Protein AF-A0A7T3VZF3-F1 (afdb_monomer_lite)

Structure (mmCIF, N/CA/C/O backbone):
data_AF-A0A7T3VZF3-F1
#
_entry.id   AF-A0A7T3VZF3-F1
#
loop_
_atom_site.group_PDB
_atom_site.id
_atom_site.type_symbol
_atom_site.label_atom_id
_atom_site.label_alt_id
_atom_site.label_comp_id
_atom_site.label_asym_id
_atom_site.label_entity_id
_atom_site.label_seq_id
_atom_site.pdbx_PDB_ins_code
_atom_site.Cartn_x
_atom_site.Cartn_y
_atom_site.Cartn_z
_atom_site.occupancy
_atom_site.B_iso_or_equiv
_atom_site.auth_seq_id
_atom_site.auth_comp_id
_atom_site.auth_asym_id
_atom_site.auth_atom_id
_atom_site.pdbx_PDB_model_num
ATOM 1 N N . MET A 1 1 ? -10.616 -11.556 -5.379 1.00 85.25 1 MET A N 1
ATOM 2 C CA . MET A 1 1 ? -9.870 -10.580 -6.204 1.00 85.25 1 MET A CA 1
ATOM 3 C C . MET A 1 1 ? -8.900 -9.757 -5.362 1.00 85.25 1 MET A C 1
ATOM 5 O O . MET A 1 1 ? -7.735 -9.707 -5.723 1.00 85.25 1 MET A O 1
ATOM 9 N N . PHE A 1 2 ? -9.329 -9.178 -4.236 1.00 94.31 2 PHE A N 1
ATOM 10 C CA . PHE A 1 2 ? -8.532 -8.215 -3.452 1.00 94.31 2 PHE A CA 1
ATOM 11 C C . PHE A 1 2 ? -7.838 -8.824 -2.221 1.00 94.31 2 PHE A C 1
ATOM 13 O O . PHE A 1 2 ? -8.035 -8.369 -1.094 1.00 94.31 2 PHE A O 1
ATOM 20 N N . ASN A 1 3 ? -7.086 -9.912 -2.406 1.00 93.12 3 ASN A N 1
ATOM 21 C CA . ASN A 1 3 ? -6.518 -10.655 -1.278 1.00 93.12 3 ASN A CA 1
ATOM 22 C C . ASN A 1 3 ? -5.443 -9.857 -0.530 1.00 93.12 3 ASN A C 1
ATOM 24 O O . ASN A 1 3 ? -5.449 -9.858 0.700 1.00 93.12 3 ASN A O 1
ATOM 28 N N . ASN A 1 4 ? -4.519 -9.200 -1.235 1.00 94.62 4 ASN A N 1
ATOM 29 C CA . ASN A 1 4 ? -3.465 -8.412 -0.593 1.00 94.62 4 ASN A CA 1
ATOM 30 C C . ASN A 1 4 ? -4.069 -7.205 0.129 1.00 94.62 4 ASN A C 1
ATOM 32 O O . ASN A 1 4 ? -3.800 -7.006 1.314 1.00 94.62 4 ASN A O 1
ATOM 36 N N . LEU A 1 5 ? -4.954 -6.464 -0.546 1.00 95.81 5 LEU A N 1
ATOM 37 C CA . LEU A 1 5 ? -5.590 -5.270 0.013 1.00 95.81 5 LEU A CA 1
ATOM 38 C C . LEU A 1 5 ? -6.427 -5.591 1.255 1.00 95.81 5 LEU A C 1
ATOM 40 O O . LEU A 1 5 ? -6.297 -4.935 2.289 1.00 95.81 5 LEU A O 1
ATOM 44 N N . LEU A 1 6 ? -7.250 -6.640 1.192 1.00 95.25 6 LEU A N 1
ATOM 45 C CA . LEU A 1 6 ? -8.089 -7.030 2.321 1.00 95.25 6 LEU A CA 1
ATOM 46 C C . LEU A 1 6 ? -7.251 -7.564 3.490 1.00 95.25 6 LEU A C 1
ATOM 48 O O . LEU A 1 6 ? -7.524 -7.231 4.643 1.00 95.25 6 LEU A O 1
ATOM 52 N N . ASN A 1 7 ? -6.208 -8.354 3.213 1.00 95.25 7 ASN A N 1
ATOM 53 C CA . ASN A 1 7 ? -5.296 -8.847 4.247 1.00 95.25 7 ASN A CA 1
ATOM 54 C C . ASN A 1 7 ? -4.558 -7.706 4.953 1.00 95.25 7 ASN A C 1
ATOM 56 O O . ASN A 1 7 ? -4.410 -7.758 6.177 1.00 95.25 7 ASN A O 1
ATOM 60 N N . TYR A 1 8 ? -4.129 -6.684 4.206 1.00 94.88 8 TYR A N 1
ATOM 61 C CA . TYR A 1 8 ? -3.531 -5.478 4.768 1.00 94.88 8 TYR A CA 1
ATOM 62 C C . TYR A 1 8 ? -4.485 -4.820 5.773 1.00 94.88 8 TYR A C 1
ATOM 64 O O . TYR A 1 8 ? -4.157 -4.734 6.959 1.00 94.88 8 TYR A O 1
ATOM 72 N N . TYR A 1 9 ? -5.703 -4.458 5.353 1.00 95.81 9 TYR A N 1
ATOM 73 C CA . TYR A 1 9 ? -6.649 -3.790 6.251 1.00 95.81 9 TYR A CA 1
ATOM 74 C C . TYR A 1 9 ? -7.083 -4.668 7.430 1.00 95.81 9 TYR A C 1
ATOM 76 O O . TYR A 1 9 ? -7.187 -4.168 8.547 1.00 95.81 9 TYR A O 1
ATOM 84 N N . LEU A 1 10 ? -7.262 -5.980 7.240 1.00 95.88 10 LEU A N 1
ATOM 85 C CA . LEU A 1 10 ? -7.581 -6.905 8.335 1.00 95.88 10 LEU A CA 1
ATOM 86 C C . LEU A 1 10 ? -6.478 -6.939 9.399 1.00 95.88 10 LEU A C 1
ATOM 88 O O . LEU A 1 10 ? -6.768 -6.867 10.595 1.00 95.88 10 LEU A O 1
ATOM 92 N N . LYS A 1 11 ? -5.212 -7.032 8.975 1.00 95.25 11 LYS A N 1
ATOM 93 C CA . LYS A 1 11 ? -4.061 -7.029 9.885 1.00 95.25 11 LYS A CA 1
ATOM 94 C C . LYS A 1 11 ? -3.923 -5.683 10.597 1.00 95.25 11 LYS A C 1
ATOM 96 O O . LYS A 1 11 ? -3.675 -5.648 11.800 1.00 95.25 11 LYS A O 1
ATOM 101 N N . HIS A 1 12 ? -4.130 -4.576 9.889 1.00 94.62 12 HIS A N 1
ATOM 102 C CA . HIS A 1 12 ? -4.075 -3.241 10.485 1.00 94.62 12 HIS A CA 1
ATOM 103 C C . HIS A 1 12 ? -5.228 -2.987 11.464 1.00 94.62 12 HIS A C 1
ATOM 105 O O . HIS A 1 12 ? -4.987 -2.452 12.544 1.00 94.62 12 HIS A O 1
ATOM 111 N N . ALA A 1 13 ? -6.445 -3.451 11.168 1.00 96.38 13 ALA A N 1
ATOM 112 C CA . ALA A 1 13 ? -7.566 -3.410 12.106 1.00 96.38 13 ALA A CA 1
ATOM 113 C C . ALA A 1 13 ? -7.258 -4.208 13.382 1.00 96.38 13 ALA A C 1
ATOM 115 O O . ALA A 1 13 ? -7.478 -3.724 14.492 1.00 96.38 13 ALA A O 1
ATOM 116 N N . GLN A 1 14 ? -6.689 -5.411 13.240 1.00 97.00 14 GLN A N 1
ATOM 117 C CA . GLN A 1 14 ? -6.255 -6.230 14.374 1.00 97.00 14 GLN A CA 1
ATOM 118 C C . GLN A 1 14 ? -5.230 -5.509 15.248 1.00 97.00 14 GLN A C 1
ATOM 120 O O . GLN A 1 14 ? -5.404 -5.431 16.466 1.00 97.00 14 GLN A O 1
ATOM 125 N N . ASN A 1 15 ? -4.175 -4.981 14.624 1.00 95.88 15 ASN A N 1
ATOM 126 C CA . ASN A 1 15 ? -3.115 -4.253 15.311 1.00 95.88 15 ASN A CA 1
ATOM 127 C C . ASN A 1 15 ? -3.685 -3.050 16.057 1.00 95.88 15 ASN A C 1
ATOM 129 O O . ASN A 1 15 ? -3.409 -2.889 17.240 1.00 95.88 15 ASN A O 1
ATOM 133 N N . ARG A 1 16 ? -4.556 -2.273 15.409 1.00 95.38 16 ARG A N 1
ATOM 134 C CA . ARG A 1 16 ? -5.210 -1.105 16.003 1.00 95.38 16 ARG A CA 1
ATOM 135 C C . ARG A 1 16 ? -6.070 -1.472 17.209 1.00 95.38 16 ARG A C 1
ATOM 137 O O . ARG A 1 16 ? -5.976 -0.823 18.245 1.00 95.38 16 ARG A O 1
ATOM 144 N N . ILE A 1 17 ? -6.875 -2.532 17.105 1.00 97.12 17 ILE A N 1
ATOM 145 C CA . ILE A 1 17 ? -7.676 -3.049 18.225 1.00 97.12 17 ILE A CA 1
ATOM 146 C C . ILE A 1 17 ? -6.764 -3.438 19.394 1.00 97.12 17 ILE A C 1
ATOM 148 O O . ILE A 1 17 ? -7.019 -3.047 20.533 1.00 97.12 17 ILE A O 1
ATOM 152 N N . ASN A 1 18 ? -5.706 -4.205 19.126 1.00 97.38 18 ASN A N 1
ATOM 153 C CA . ASN A 1 18 ? -4.787 -4.681 20.157 1.00 97.38 18 ASN A CA 1
ATOM 154 C C . ASN A 1 18 ? -4.014 -3.536 20.818 1.00 97.38 18 ASN A C 1
ATOM 156 O O . ASN A 1 18 ? -3.996 -3.463 22.046 1.00 97.38 18 ASN A O 1
ATOM 160 N N . GLN A 1 19 ? -3.453 -2.631 20.018 1.00 96.75 19 GLN A N 1
ATOM 161 C CA . GLN A 1 19 ? -2.725 -1.458 20.485 1.00 96.75 19 GLN A CA 1
ATOM 162 C C . GLN A 1 19 ? -3.625 -0.568 21.343 1.00 96.75 19 GLN A C 1
ATOM 164 O O . GLN A 1 19 ? -3.253 -0.219 22.459 1.00 96.75 19 GLN A O 1
ATOM 169 N N . ARG A 1 20 ? -4.856 -0.285 20.897 1.00 96.81 20 ARG A N 1
ATOM 170 C CA . ARG A 1 20 ? -5.785 0.547 21.669 1.00 96.81 20 ARG A CA 1
ATOM 171 C C . ARG A 1 20 ? -6.155 -0.083 23.013 1.00 96.81 20 ARG A C 1
ATOM 173 O O . ARG A 1 20 ? -6.253 0.610 24.023 1.00 96.81 20 ARG A O 1
ATOM 180 N N . ILE A 1 21 ? -6.353 -1.404 23.049 1.00 97.50 21 ILE A N 1
ATOM 181 C CA . ILE A 1 21 ? -6.595 -2.141 24.299 1.00 97.50 21 ILE A CA 1
ATOM 182 C C . ILE A 1 21 ? -5.383 -2.035 25.234 1.00 97.50 21 ILE A C 1
ATOM 184 O O . ILE A 1 21 ? -5.562 -1.861 26.440 1.00 97.50 21 ILE A O 1
ATOM 188 N N . GLU A 1 22 ? -4.169 -2.167 24.703 1.00 97.56 22 GLU A N 1
ATOM 189 C CA . GLU A 1 22 ? -2.930 -2.066 25.473 1.00 97.56 22 GLU A CA 1
ATOM 190 C C . GLU A 1 22 ? -2.725 -0.660 26.048 1.00 97.56 22 GLU A C 1
ATOM 192 O O . GLU A 1 22 ? -2.534 -0.526 27.258 1.00 97.56 22 GLU A O 1
ATOM 197 N N . GLU A 1 23 ? -2.871 0.377 25.223 1.00 97.75 23 GLU A N 1
ATOM 198 C CA . GLU A 1 23 ? -2.822 1.787 25.629 1.00 97.75 23 GLU A CA 1
ATOM 199 C C . GLU A 1 23 ? -3.813 2.072 26.761 1.00 97.75 23 GLU A C 1
ATOM 201 O O . GLU A 1 23 ? -3.424 2.559 27.824 1.00 97.75 23 GLU A O 1
ATOM 206 N N . ILE A 1 24 ? -5.082 1.675 26.597 1.00 98.12 24 ILE A N 1
ATOM 207 C CA . ILE A 1 24 ? -6.101 1.844 27.640 1.00 98.12 24 ILE A CA 1
ATOM 208 C C . ILE A 1 24 ? -5.720 1.089 28.916 1.00 98.12 24 ILE A C 1
ATOM 210 O O . ILE A 1 24 ? -5.922 1.594 30.020 1.00 98.12 24 ILE A O 1
ATOM 214 N N . ASN A 1 25 ? -5.201 -0.132 28.807 1.00 97.62 25 ASN A N 1
ATOM 215 C CA . ASN A 1 25 ? -4.835 -0.922 29.979 1.00 97.62 25 ASN A CA 1
ATOM 216 C C . ASN A 1 25 ? -3.678 -0.301 30.763 1.00 97.62 25 ASN A C 1
ATOM 218 O O . ASN A 1 25 ? -3.719 -0.313 31.998 1.00 97.62 25 ASN A O 1
ATOM 222 N N . ASN A 1 26 ? -2.690 0.253 30.062 1.00 97.56 26 ASN A N 1
ATOM 223 C CA . ASN A 1 26 ? -1.571 0.970 30.660 1.00 97.56 26 ASN A CA 1
ATOM 224 C C . ASN A 1 26 ? -2.052 2.260 31.338 1.00 97.56 26 ASN A C 1
ATOM 226 O O . ASN A 1 26 ? -1.751 2.482 32.511 1.00 97.56 26 ASN A O 1
ATOM 230 N N . GLU A 1 27 ? -2.899 3.039 30.665 1.00 97.31 27 GLU A N 1
ATOM 231 C CA . GLU A 1 27 ? -3.446 4.287 31.205 1.00 97.31 27 GLU A CA 1
ATOM 232 C C . GLU A 1 27 ? -4.358 4.039 32.419 1.00 97.31 27 GLU A C 1
ATOM 234 O O . GLU A 1 27 ? -4.237 4.690 33.454 1.00 97.31 27 GLU A O 1
ATOM 239 N N . ARG A 1 28 ? -5.225 3.016 32.374 1.00 96.94 28 ARG A N 1
ATOM 240 C CA . ARG A 1 28 ? -6.041 2.607 33.535 1.00 96.94 28 ARG A CA 1
ATOM 241 C C . ARG A 1 28 ? -5.188 2.207 34.733 1.00 96.94 28 ARG A C 1
ATOM 243 O O . ARG A 1 28 ? -5.615 2.402 35.870 1.00 96.94 28 ARG A O 1
ATOM 250 N N . LYS A 1 29 ? -4.021 1.599 34.502 1.00 96.38 29 LYS A N 1
ATOM 251 C CA . LYS A 1 29 ? -3.080 1.261 35.573 1.00 96.38 29 LYS A CA 1
ATOM 252 C C . LYS A 1 29 ? -2.495 2.535 36.187 1.00 96.38 29 LYS A C 1
ATOM 254 O O . LYS A 1 29 ? -2.621 2.703 37.394 1.00 96.38 29 LYS A O 1
ATOM 259 N N . ALA A 1 30 ? -1.988 3.455 35.367 1.00 95.69 30 ALA A N 1
ATOM 260 C CA . ALA A 1 30 ? -1.462 4.740 35.829 1.00 95.69 30 ALA A CA 1
ATOM 261 C C . ALA A 1 30 ? -2.509 5.562 36.608 1.00 95.69 30 ALA A C 1
ATOM 263 O O . ALA A 1 30 ? -2.229 6.064 37.696 1.00 95.69 30 ALA A O 1
ATOM 264 N N . LEU A 1 31 ? -3.750 5.629 36.112 1.00 95.00 31 LEU A N 1
ATOM 265 C CA . LEU A 1 31 ? -4.850 6.327 36.785 1.00 95.00 31 LEU A CA 1
ATOM 266 C C . LEU A 1 31 ? -5.185 5.733 38.158 1.00 95.00 31 LEU A C 1
ATOM 268 O O . LEU A 1 31 ? -5.490 6.484 39.080 1.00 95.00 31 LEU A O 1
ATOM 272 N N . LYS A 1 32 ? -5.112 4.410 38.329 1.00 93.56 32 LYS A N 1
ATOM 273 C CA . LYS A 1 32 ? -5.272 3.784 39.652 1.00 93.56 32 LYS A CA 1
ATOM 274 C C . LYS A 1 32 ? -4.116 4.104 40.587 1.00 93.56 32 LYS A C 1
ATOM 276 O O . LYS A 1 32 ? -4.349 4.414 41.753 1.00 93.56 32 LYS A O 1
ATOM 281 N N . ASP A 1 33 ? -2.896 4.030 40.069 1.00 93.69 33 ASP A N 1
ATOM 282 C CA . ASP A 1 33 ? -1.675 4.254 40.843 1.00 93.69 33 ASP A CA 1
ATOM 283 C C . ASP A 1 33 ? -1.546 5.727 41.287 1.00 93.69 33 ASP A C 1
ATOM 285 O O . ASP A 1 33 ? -0.847 6.019 42.254 1.00 93.69 33 ASP A O 1
ATOM 289 N N . SER A 1 34 ? -2.293 6.648 40.659 1.00 93.00 34 SER A N 1
ATOM 290 C CA . SER A 1 34 ? -2.390 8.062 41.064 1.00 93.00 34 SER A CA 1
ATOM 291 C C . SER A 1 34 ? -3.002 8.292 42.456 1.00 93.00 34 SER A C 1
ATOM 293 O O . SER A 1 34 ? -2.841 9.369 43.028 1.00 93.00 34 SER A O 1
ATOM 295 N N . GLY A 1 35 ? -3.725 7.309 43.005 1.00 88.38 35 GLY A N 1
ATOM 296 C CA . GLY A 1 35 ? -4.416 7.423 44.293 1.00 88.38 35 GLY A CA 1
ATOM 297 C C . GLY A 1 35 ? -5.771 8.143 44.246 1.00 88.38 35 GLY A C 1
ATOM 298 O O . GLY A 1 35 ? -6.434 8.251 45.279 1.00 88.38 35 GLY A O 1
ATOM 299 N N . ASP A 1 36 ? -6.232 8.596 43.074 1.00 90.06 36 ASP A N 1
ATOM 300 C CA . ASP A 1 36 ? -7.565 9.183 42.920 1.00 90.06 36 ASP A CA 1
ATOM 301 C C . ASP A 1 36 ? -8.664 8.118 43.077 1.00 90.06 36 ASP A C 1
ATOM 303 O O . ASP A 1 36 ? -8.801 7.183 42.281 1.00 90.06 36 ASP A O 1
ATOM 307 N N . THR A 1 37 ? -9.491 8.283 44.112 1.00 89.56 37 THR A N 1
ATOM 308 C CA . THR A 1 37 ? -10.590 7.360 44.440 1.00 89.56 37 THR A CA 1
ATOM 309 C C . THR A 1 37 ? -11.577 7.147 43.292 1.00 89.56 37 THR A C 1
ATOM 311 O O . THR A 1 37 ? -12.152 6.063 43.198 1.00 89.56 37 THR A O 1
ATOM 314 N N . ARG A 1 38 ? -11.720 8.118 42.378 1.00 87.31 38 ARG A N 1
ATOM 315 C CA . ARG A 1 38 ? -12.602 8.026 41.203 1.00 87.31 38 ARG A CA 1
ATOM 316 C C . ARG A 1 38 ? -12.182 6.935 40.216 1.00 87.31 38 ARG A C 1
ATOM 318 O O . ARG A 1 38 ? -13.007 6.483 39.430 1.00 87.31 38 ARG A O 1
ATOM 325 N N . TYR A 1 39 ? -10.917 6.513 40.238 1.00 90.62 39 TYR A N 1
ATOM 326 C CA . TYR A 1 39 ? -10.360 5.559 39.273 1.00 90.62 39 TYR A CA 1
ATOM 327 C C . TYR A 1 39 ? -10.045 4.186 39.868 1.00 90.62 39 TYR A C 1
ATOM 329 O O . TYR A 1 39 ? -9.627 3.288 39.136 1.00 90.62 39 TYR A O 1
ATOM 337 N N . LYS A 1 40 ? -10.283 3.988 41.170 1.00 89.44 40 LYS A N 1
ATOM 338 C CA . LYS A 1 40 ? -9.926 2.761 41.899 1.00 89.44 40 LYS A CA 1
ATOM 339 C C . LYS A 1 40 ? -10.505 1.485 41.271 1.00 89.44 40 LYS A C 1
ATOM 341 O O . LYS A 1 40 ? -9.855 0.440 41.294 1.00 89.44 40 LYS A O 1
ATOM 346 N N . ASP A 1 41 ? -11.685 1.583 40.661 1.00 90.00 41 ASP A N 1
ATOM 347 C CA . ASP A 1 41 ? -12.401 0.450 40.067 1.00 90.00 41 ASP A CA 1
ATOM 348 C C . ASP A 1 41 ? -12.065 0.194 38.583 1.00 90.00 41 ASP A C 1
ATOM 350 O O . ASP A 1 41 ? -12.600 -0.743 37.980 1.00 90.00 41 ASP A O 1
ATOM 354 N N . LEU A 1 42 ? -11.149 0.965 37.975 1.00 93.12 42 LEU A N 1
ATOM 355 C CA . LEU A 1 42 ? -10.734 0.762 36.583 1.00 93.12 42 LEU A CA 1
ATOM 356 C C . LEU A 1 42 ? -9.957 -0.556 36.412 1.00 93.12 42 LEU A C 1
ATOM 358 O O . LEU A 1 42 ? -8.786 -0.710 36.773 1.00 93.12 42 LEU A O 1
ATOM 362 N N . LYS A 1 43 ? -10.605 -1.546 35.799 1.00 92.94 43 LYS A N 1
ATOM 363 C CA . LYS A 1 43 ? -10.001 -2.854 35.493 1.00 92.94 43 LYS A CA 1
ATOM 364 C C . LYS A 1 43 ? -9.417 -2.869 34.089 1.00 92.94 43 LYS A C 1
ATOM 366 O O . LYS A 1 43 ? -9.935 -2.196 33.204 1.00 92.94 43 LYS A O 1
ATOM 371 N N . SER A 1 44 ? -8.383 -3.673 33.860 1.00 94.56 44 SER A N 1
ATOM 372 C CA . SER A 1 44 ? -7.914 -3.942 32.499 1.00 94.56 44 SER A CA 1
ATOM 373 C C . SER A 1 44 ? -9.042 -4.551 31.662 1.00 94.56 44 SER A C 1
ATOM 375 O O . SER A 1 44 ? -9.808 -5.379 32.160 1.00 94.56 44 SER A O 1
ATOM 377 N N . ILE A 1 45 ? -9.143 -4.125 30.406 1.00 95.00 45 ILE A N 1
ATOM 378 C CA . ILE A 1 45 ? -10.083 -4.642 29.420 1.00 95.00 45 ILE A CA 1
ATOM 379 C C . ILE A 1 45 ? -9.792 -6.125 29.185 1.00 95.00 45 ILE A C 1
ATOM 381 O O . ILE A 1 45 ? -8.690 -6.510 28.794 1.00 95.00 45 ILE A O 1
ATOM 385 N N . ASN A 1 46 ? -10.813 -6.953 29.382 1.00 93.06 46 ASN A N 1
ATOM 386 C CA . ASN A 1 46 ? -10.807 -8.365 29.027 1.00 93.06 46 ASN A CA 1
ATOM 387 C C . ASN A 1 46 ? -11.825 -8.673 27.918 1.00 93.06 46 ASN A C 1
ATOM 389 O O . ASN A 1 46 ? -12.745 -7.904 27.643 1.00 93.06 46 ASN A O 1
ATOM 393 N N . ASN A 1 47 ? -11.688 -9.844 27.294 1.00 94.56 47 ASN A N 1
ATOM 394 C CA . ASN A 1 47 ? -12.518 -10.242 26.154 1.00 94.56 47 ASN A CA 1
ATOM 395 C C . ASN A 1 47 ? -14.025 -10.307 26.482 1.00 94.56 47 ASN A C 1
ATOM 397 O O . ASN A 1 47 ? -14.853 -10.069 25.605 1.00 94.56 47 ASN A O 1
ATOM 401 N N . THR A 1 48 ? -14.396 -10.599 27.732 1.00 93.50 48 THR A N 1
ATOM 402 C CA . THR A 1 48 ? -15.800 -10.640 28.175 1.00 93.50 48 THR A CA 1
ATOM 403 C C . THR A 1 48 ? -16.402 -9.242 28.291 1.00 93.50 48 THR A C 1
ATOM 405 O O . THR A 1 48 ? -17.592 -9.072 28.053 1.00 93.50 48 THR A O 1
ATOM 408 N N . GLN A 1 49 ? -15.600 -8.227 28.614 1.00 92.69 49 GLN A N 1
ATOM 409 C CA . GLN A 1 49 ? -16.047 -6.831 28.584 1.00 92.69 49 GLN A CA 1
ATOM 410 C C . GLN A 1 49 ? -16.244 -6.331 27.150 1.00 92.69 49 GLN A C 1
ATOM 412 O O . GLN A 1 49 ? -17.132 -5.528 26.905 1.00 92.69 49 GLN A O 1
ATOM 417 N N . LEU A 1 50 ? -15.451 -6.837 26.204 1.00 94.38 50 LEU A N 1
ATOM 418 C CA . LEU A 1 50 ? -15.530 -6.453 24.795 1.00 94.38 50 LEU A CA 1
ATOM 419 C C . LEU A 1 50 ? -16.707 -7.091 24.057 1.00 94.38 50 LEU A C 1
ATOM 421 O O . LEU A 1 50 ? -17.312 -6.454 23.196 1.00 94.38 50 LEU A O 1
ATOM 425 N N . TYR A 1 51 ? -17.034 -8.346 24.382 1.00 94.38 51 TYR A N 1
ATOM 426 C CA . TYR A 1 51 ? -18.208 -9.020 23.836 1.00 94.38 51 TYR A CA 1
ATOM 427 C C . TYR A 1 51 ? -18.728 -10.110 24.781 1.00 94.38 51 TYR A C 1
ATOM 429 O O . TYR A 1 51 ? -18.336 -11.280 24.713 1.00 94.38 51 TYR A O 1
ATOM 437 N N . ARG A 1 52 ? -19.657 -9.714 25.659 1.00 88.56 52 ARG A N 1
ATOM 438 C CA . ARG A 1 52 ? -20.131 -10.493 26.819 1.00 88.56 52 ARG A CA 1
ATOM 439 C C . ARG A 1 52 ? -20.503 -11.940 26.521 1.00 88.56 52 ARG A C 1
ATOM 441 O O . ARG A 1 52 ? -20.147 -12.834 27.281 1.00 88.56 52 ARG A O 1
ATOM 448 N N . HIS A 1 53 ? -21.210 -12.172 25.421 1.00 88.12 53 HIS A N 1
ATOM 449 C CA . HIS A 1 53 ? -21.753 -13.489 25.085 1.00 88.12 53 HIS A CA 1
ATOM 450 C C . HIS A 1 53 ? -20.816 -14.332 24.210 1.00 88.12 53 HIS A C 1
ATOM 452 O O . HIS A 1 53 ? -21.070 -15.521 24.027 1.00 88.12 53 HIS A O 1
ATOM 458 N N . LYS A 1 54 ? -19.743 -13.745 23.657 1.00 93.12 54 LYS A N 1
ATOM 459 C CA . LYS A 1 54 ? -18.800 -14.432 22.755 1.00 93.12 54 LYS A CA 1
ATOM 460 C C . LYS A 1 54 ? -17.338 -13.989 22.975 1.00 93.12 54 LYS A C 1
ATOM 462 O O . LYS A 1 54 ? -16.666 -13.597 22.018 1.00 93.12 54 LYS A O 1
ATOM 467 N N . PRO A 1 55 ? -16.779 -14.119 24.195 1.00 93.06 55 PRO A N 1
ATOM 468 C CA . PRO A 1 55 ? -15.396 -13.717 24.481 1.00 93.06 55 PRO A CA 1
ATOM 469 C C . PRO A 1 55 ? -14.353 -14.507 23.673 1.00 93.06 55 PRO A C 1
ATOM 471 O O . PRO A 1 55 ? -13.285 -13.983 23.355 1.00 93.06 55 PRO A O 1
ATOM 474 N N . LYS A 1 56 ? -14.662 -15.755 23.286 1.00 95.12 56 LYS A N 1
ATOM 475 C CA . LYS A 1 56 ? -13.804 -16.561 22.403 1.00 95.12 56 LYS A CA 1
ATOM 476 C C . LYS A 1 56 ? -13.632 -15.915 21.023 1.00 95.12 56 LYS A C 1
ATOM 478 O O . LYS A 1 56 ? -12.530 -15.930 20.495 1.00 95.12 56 LYS A O 1
ATOM 483 N N . THR A 1 57 ? -14.681 -15.299 20.475 1.00 95.25 57 THR A N 1
ATOM 484 C CA . THR A 1 57 ? -14.608 -14.585 19.190 1.00 95.25 57 THR A CA 1
ATOM 485 C C . THR A 1 57 ? -13.652 -13.400 19.266 1.00 95.25 57 THR A C 1
ATOM 487 O O . THR A 1 57 ? -12.877 -13.191 18.341 1.00 95.25 57 THR A O 1
ATOM 490 N N . ILE A 1 58 ? -13.645 -12.667 20.383 1.00 96.25 58 ILE A N 1
ATOM 491 C CA . ILE A 1 58 ? -12.690 -11.571 20.586 1.00 96.25 58 ILE A CA 1
ATOM 492 C C . ILE A 1 58 ? -11.261 -12.097 20.676 1.00 96.25 58 ILE A C 1
ATOM 494 O O . ILE A 1 58 ? -10.370 -11.527 20.061 1.00 96.25 58 ILE A O 1
ATOM 498 N N . LYS A 1 59 ? -11.043 -13.214 21.381 1.00 95.94 59 LYS A N 1
ATOM 499 C CA . LYS A 1 59 ? -9.729 -13.868 21.414 1.00 95.94 59 LYS A CA 1
ATOM 500 C C . LYS A 1 59 ? -9.244 -14.219 20.003 1.00 95.94 59 LYS A C 1
ATOM 502 O O . LYS A 1 59 ? -8.138 -13.857 19.627 1.00 95.94 59 LYS A O 1
ATOM 507 N N . GLU A 1 60 ? -10.101 -14.863 19.210 1.00 96.06 60 GLU A N 1
ATOM 508 C CA . GLU A 1 60 ? -9.793 -15.236 17.826 1.00 96.06 60 GLU A CA 1
ATOM 509 C C . GLU A 1 60 ? -9.450 -14.006 16.970 1.00 96.06 60 GLU A C 1
ATOM 511 O O . GLU A 1 60 ? -8.448 -14.031 16.263 1.00 96.06 60 GLU A O 1
ATOM 516 N N . ILE A 1 61 ? -10.211 -12.912 17.077 1.00 95.56 61 ILE A N 1
ATOM 517 C CA . ILE A 1 61 ? -9.931 -11.664 16.346 1.00 95.56 61 ILE A CA 1
ATOM 518 C C . ILE A 1 61 ? -8.581 -11.070 16.733 1.00 95.56 61 ILE A C 1
ATOM 520 O O . ILE A 1 61 ? -7.900 -10.529 15.875 1.00 95.56 61 ILE A O 1
ATOM 524 N N . ARG A 1 62 ? -8.179 -11.166 17.999 1.00 94.69 62 ARG A N 1
ATOM 525 C CA . ARG A 1 62 ? -6.942 -10.548 18.493 1.00 94.69 62 ARG A CA 1
ATOM 526 C C . ARG A 1 62 ? -5.677 -11.334 18.160 1.00 94.69 62 ARG A C 1
ATOM 528 O O . ARG A 1 62 ? -4.611 -10.732 18.128 1.00 94.69 62 ARG A O 1
ATOM 535 N N . GLU A 1 63 ? -5.795 -12.644 17.946 1.00 95.25 63 GLU A N 1
ATOM 536 C CA . GLU A 1 63 ? -4.643 -13.559 17.904 1.00 95.25 63 GLU A CA 1
ATOM 537 C C . GLU A 1 63 ? -4.521 -14.362 16.596 1.00 95.25 63 GLU A C 1
ATOM 539 O O . GLU A 1 63 ? -3.469 -14.940 16.334 1.00 95.25 63 GLU A O 1
ATOM 544 N N . SER A 1 64 ? -5.578 -14.449 15.780 1.00 94.12 64 SER A N 1
ATOM 545 C CA . SER A 1 64 ? -5.578 -15.311 14.585 1.00 94.12 64 SER A CA 1
ATOM 546 C C . SER A 1 64 ? -5.040 -14.603 13.338 1.00 94.12 64 SER A C 1
ATOM 548 O O . SER A 1 64 ? -4.800 -13.399 13.335 1.00 94.12 64 SER A O 1
ATOM 550 N N . ASN A 1 65 ? -4.882 -15.364 12.253 1.00 92.50 65 ASN A N 1
ATOM 551 C CA . ASN A 1 65 ? -4.524 -14.844 10.935 1.00 92.50 65 ASN A CA 1
ATOM 552 C C . ASN A 1 65 ? -5.712 -14.163 10.218 1.00 92.50 65 ASN A C 1
ATOM 554 O O . ASN A 1 65 ? -6.870 -14.275 10.632 1.00 92.50 65 ASN A O 1
ATOM 558 N N . THR A 1 66 ? -5.425 -13.489 9.102 1.00 90.81 66 THR A N 1
ATOM 559 C CA . THR A 1 66 ? -6.410 -12.707 8.334 1.00 90.81 66 THR A CA 1
ATOM 560 C C . THR A 1 66 ? -7.585 -13.542 7.816 1.00 90.81 66 THR A C 1
ATOM 562 O O . THR A 1 66 ? -8.713 -13.051 7.778 1.00 90.81 66 THR A O 1
ATOM 565 N N . GLU A 1 67 ? -7.373 -14.823 7.499 1.00 89.62 67 GLU A N 1
ATOM 566 C CA . GLU A 1 67 ? -8.443 -15.717 7.047 1.00 89.62 67 GLU A CA 1
ATOM 567 C C . GLU A 1 67 ? -9.518 -15.898 8.129 1.00 89.62 67 GLU A C 1
ATOM 569 O O . GLU A 1 67 ? -10.716 -15.768 7.862 1.00 89.62 67 GLU A O 1
ATOM 574 N N . VAL A 1 68 ? -9.102 -16.143 9.374 1.00 91.94 68 VAL A N 1
ATOM 575 C CA . VAL A 1 68 ? -10.027 -16.235 10.509 1.00 91.94 68 VAL A CA 1
ATOM 576 C C . VAL A 1 68 ? -10.648 -14.870 10.801 1.00 91.94 68 VAL A C 1
ATOM 578 O O . VAL A 1 68 ? -11.852 -14.793 11.055 1.00 91.94 68 VAL A O 1
ATOM 581 N N . LEU A 1 69 ? -9.863 -13.790 10.731 1.00 91.38 69 LEU A N 1
ATOM 582 C CA . LEU A 1 69 ? -10.355 -12.442 11.017 1.00 91.38 69 LEU A CA 1
ATOM 583 C C . LEU A 1 69 ? -11.471 -12.017 10.068 1.00 91.38 69 LEU A C 1
ATOM 585 O O . LEU A 1 69 ? -12.496 -11.541 10.551 1.00 91.38 69 LEU A O 1
ATOM 589 N N . SER A 1 70 ? -11.327 -12.254 8.762 1.00 89.44 70 SER A N 1
ATOM 590 C CA . SER A 1 70 ? -12.342 -11.899 7.756 1.00 89.44 70 SER A CA 1
ATOM 591 C C . SER A 1 70 ? -13.728 -12.482 8.077 1.00 89.44 70 SER A C 1
ATOM 593 O O . SER A 1 70 ? -14.756 -11.839 7.874 1.00 89.44 70 SER A O 1
ATOM 595 N N . LYS A 1 71 ? -13.759 -13.687 8.663 1.00 90.44 71 LYS A N 1
ATOM 596 C CA . LYS A 1 71 ? -14.983 -14.410 9.038 1.00 90.44 71 LYS A CA 1
ATOM 597 C C . LYS A 1 71 ? -15.545 -13.966 10.393 1.00 90.44 71 LYS A C 1
ATOM 599 O O . LYS A 1 71 ? -16.733 -14.147 10.655 1.00 90.44 71 LYS A O 1
ATOM 604 N N . LYS A 1 72 ? -14.697 -13.455 11.292 1.00 93.38 72 LYS A N 1
ATOM 605 C CA . LYS A 1 72 ? -15.039 -13.207 12.706 1.00 93.38 72 LYS A CA 1
ATOM 606 C C . LYS A 1 72 ? -15.261 -11.734 13.026 1.00 93.38 72 LYS A C 1
ATOM 608 O O . LYS A 1 72 ? -16.134 -11.434 13.842 1.00 93.38 72 LYS A O 1
ATOM 613 N N . LEU A 1 73 ? -14.532 -10.826 12.380 1.00 94.50 73 LEU A N 1
ATOM 614 C CA . LEU A 1 73 ? -14.671 -9.378 12.533 1.00 94.50 73 LEU A CA 1
ATOM 615 C C . LEU A 1 73 ? -15.864 -8.860 11.712 1.00 94.50 73 LEU A C 1
ATOM 617 O O . LEU A 1 73 ? -15.739 -8.090 10.767 1.00 94.50 73 LEU A O 1
ATOM 621 N N . THR A 1 74 ? -17.045 -9.354 12.077 1.00 92.81 74 THR A N 1
ATOM 622 C CA . THR A 1 74 ? -18.336 -8.949 11.505 1.00 92.81 74 THR A CA 1
ATOM 623 C C . THR A 1 74 ? -18.739 -7.555 11.982 1.00 92.81 74 THR A C 1
ATOM 625 O O . THR A 1 74 ? -18.264 -7.101 13.025 1.00 92.81 74 THR A O 1
ATOM 628 N N . ILE A 1 75 ? -19.698 -6.920 11.302 1.00 91.56 75 ILE A N 1
ATOM 629 C CA . ILE A 1 75 ? -20.248 -5.614 11.716 1.00 91.56 75 ILE A CA 1
ATOM 630 C C . ILE A 1 75 ? -20.747 -5.644 13.168 1.00 91.56 75 ILE A C 1
ATOM 632 O O . ILE A 1 75 ? -20.427 -4.756 13.949 1.00 91.56 75 ILE A O 1
ATOM 636 N N . THR A 1 76 ? -21.466 -6.695 13.577 1.00 92.38 76 THR A N 1
ATOM 637 C CA . THR A 1 76 ? -21.955 -6.825 14.962 1.00 92.38 76 THR A CA 1
ATOM 638 C C . THR A 1 76 ? -20.814 -6.863 15.977 1.00 92.38 76 THR A C 1
ATOM 640 O O . THR A 1 76 ? -20.931 -6.309 17.068 1.00 92.38 76 THR A O 1
ATOM 643 N N . VAL A 1 77 ? -19.704 -7.522 15.635 1.00 95.19 77 VAL A N 1
ATOM 644 C CA . VAL A 1 77 ? -18.534 -7.564 16.516 1.00 95.19 77 VAL A CA 1
ATOM 645 C C . VAL A 1 77 ? -17.821 -6.217 16.531 1.00 95.19 77 VAL A C 1
ATOM 647 O O . VAL A 1 77 ? -17.450 -5.759 17.606 1.00 95.19 77 VAL A O 1
ATOM 650 N N . ALA A 1 78 ? -17.675 -5.564 15.379 1.00 95.50 78 ALA A N 1
ATOM 651 C CA . ALA A 1 78 ? -17.061 -4.245 15.277 1.00 95.50 78 ALA A CA 1
ATOM 652 C C . ALA A 1 78 ? -17.831 -3.185 16.086 1.00 95.50 78 ALA A C 1
ATOM 654 O O . ALA A 1 78 ? -17.215 -2.441 16.844 1.00 95.50 78 ALA A O 1
ATOM 655 N N . GLU A 1 79 ? -19.166 -3.179 16.028 1.00 95.19 79 GLU A N 1
ATOM 656 C CA . GLU A 1 79 ? -20.005 -2.312 16.872 1.00 95.19 79 GLU A CA 1
ATOM 657 C C . GLU A 1 79 ? -19.828 -2.621 18.366 1.00 95.19 79 GLU A C 1
ATOM 659 O O . GLU A 1 79 ? -19.694 -1.710 19.183 1.00 95.19 79 GLU A O 1
ATOM 664 N N . SER A 1 80 ? -19.749 -3.906 18.739 1.00 96.12 80 SER A N 1
ATOM 665 C CA . SER A 1 80 ? -19.467 -4.302 20.126 1.00 96.12 80 SER A CA 1
ATOM 666 C C . SER A 1 80 ? -18.094 -3.808 20.586 1.00 96.12 80 SER A C 1
ATOM 668 O O . SER A 1 80 ? -17.960 -3.323 21.706 1.00 96.12 80 SER A O 1
ATOM 670 N N . LEU A 1 81 ? -17.067 -3.907 19.741 1.00 97.00 81 LEU A N 1
ATOM 671 C CA . LEU A 1 81 ? -15.726 -3.420 20.055 1.00 97.00 81 LEU A CA 1
ATOM 672 C C . LEU A 1 81 ? -15.708 -1.896 20.205 1.00 97.00 81 LEU A C 1
ATOM 674 O O . LEU A 1 81 ? -15.249 -1.408 21.233 1.00 97.00 81 LEU A O 1
ATOM 678 N N . LYS A 1 82 ? -16.274 -1.157 19.245 1.00 95.50 82 LYS A N 1
ATOM 679 C CA . LYS A 1 82 ? -16.408 0.306 19.299 1.00 95.50 82 LYS A CA 1
ATOM 680 C C . LYS A 1 82 ? -17.104 0.768 20.584 1.00 95.50 82 LYS A C 1
ATOM 682 O O . LYS A 1 82 ? -16.633 1.691 21.233 1.00 95.50 82 LYS A O 1
ATOM 687 N N . ALA A 1 83 ? -18.188 0.105 20.988 1.00 94.75 83 ALA A N 1
ATOM 688 C CA . ALA A 1 83 ? -18.944 0.482 22.183 1.00 94.75 83 ALA A CA 1
ATOM 689 C C . ALA A 1 83 ? -18.205 0.214 23.512 1.00 94.75 83 ALA A C 1
ATOM 691 O O . ALA A 1 83 ? -18.542 0.824 24.529 1.00 94.75 83 ALA A O 1
ATOM 692 N N . ASN A 1 84 ? -17.237 -0.712 23.531 1.00 96.12 84 ASN A N 1
ATOM 693 C CA . ASN A 1 84 ? -16.616 -1.212 24.766 1.00 96.12 84 ASN A CA 1
ATOM 694 C C . ASN A 1 84 ? -15.109 -0.911 24.895 1.00 96.12 84 ASN A C 1
ATOM 696 O O . ASN A 1 84 ? -14.582 -0.965 26.009 1.00 96.12 84 ASN A O 1
ATOM 700 N N . ILE A 1 85 ? -14.409 -0.583 23.805 1.00 96.62 85 ILE A N 1
ATOM 701 C CA . ILE A 1 85 ? -13.018 -0.108 23.837 1.00 96.62 85 ILE A CA 1
ATOM 702 C C . ILE A 1 85 ? -13.027 1.388 24.146 1.00 96.62 85 ILE A C 1
ATOM 704 O O . ILE A 1 85 ? -13.205 2.215 23.259 1.00 96.62 85 ILE A O 1
ATOM 708 N N . LYS A 1 86 ? -12.862 1.714 25.430 1.00 96.56 86 LYS A N 1
ATOM 709 C CA . LYS A 1 86 ? -12.803 3.088 25.939 1.00 96.56 86 LYS A CA 1
ATOM 710 C C . LYS A 1 86 ? -12.068 3.166 27.265 1.00 96.56 86 LYS A C 1
ATOM 712 O O . LYS A 1 86 ? -12.134 2.225 28.057 1.00 96.56 86 LYS A O 1
ATOM 717 N N . LEU A 1 87 ? -11.393 4.274 27.541 1.00 96.94 87 LEU A N 1
ATOM 718 C CA . LEU A 1 87 ? -10.594 4.472 28.748 1.00 96.94 87 LEU A CA 1
ATOM 719 C C . LEU A 1 87 ? -11.468 4.465 30.008 1.00 96.94 87 LEU A C 1
ATOM 721 O O . LEU A 1 87 ? -11.249 3.642 30.900 1.00 96.94 87 LEU A O 1
ATOM 725 N N . LYS A 1 88 ? -12.499 5.308 30.053 1.00 94.94 88 LYS A N 1
ATOM 726 C CA . LYS A 1 88 ? -13.470 5.431 31.149 1.00 94.94 88 LYS A CA 1
ATOM 727 C C . LYS A 1 88 ? -14.842 4.938 30.660 1.00 94.94 88 LYS A C 1
ATOM 729 O O . LYS A 1 88 ? -15.463 5.621 29.846 1.00 94.94 88 LYS A O 1
ATOM 734 N N . PRO A 1 89 ? -15.324 3.761 31.111 1.00 91.62 89 PRO A N 1
ATOM 735 C CA . PRO A 1 89 ? -16.570 3.164 30.616 1.00 91.62 89 PRO A CA 1
ATOM 736 C C . PRO A 1 89 ? -17.815 4.033 30.801 1.00 91.62 89 PRO A C 1
ATOM 738 O O . PRO A 1 89 ? -18.668 4.056 29.911 1.00 91.62 89 PRO A O 1
ATOM 741 N N . ASP A 1 90 ? -17.872 4.736 31.932 1.00 90.75 90 ASP A N 1
ATOM 742 C CA . ASP A 1 90 ? -19.027 5.519 32.379 1.00 90.75 90 ASP A CA 1
ATOM 743 C C . ASP A 1 90 ? -18.961 6.991 31.936 1.00 90.75 90 ASP A C 1
ATOM 745 O O . ASP A 1 90 ? -19.861 7.771 32.243 1.00 90.75 90 ASP A O 1
ATOM 749 N N . LEU A 1 91 ? -17.899 7.392 31.223 1.00 92.38 91 LEU A N 1
ATOM 750 C CA . LEU A 1 91 ? -17.799 8.737 30.666 1.00 92.38 91 LEU A CA 1
ATOM 751 C C . LEU A 1 91 ? -18.771 8.877 29.490 1.00 92.38 91 LEU A C 1
ATOM 753 O O . LEU A 1 91 ? -18.755 8.070 28.561 1.00 92.38 91 LEU A O 1
ATOM 757 N N . ILE A 1 92 ? -19.601 9.917 29.532 1.00 92.31 92 ILE A N 1
ATOM 758 C CA . ILE A 1 92 ? -20.493 10.276 28.431 1.00 92.31 92 ILE A CA 1
ATOM 759 C C . ILE A 1 92 ? -19.688 11.099 27.428 1.00 92.31 92 ILE A C 1
ATOM 761 O O . ILE A 1 92 ? -19.212 12.181 27.759 1.00 92.31 92 ILE A O 1
ATOM 765 N N . THR A 1 93 ? -19.549 10.580 26.213 1.00 93.00 93 THR A N 1
ATOM 766 C CA . THR A 1 93 ? -18.790 11.205 25.117 1.00 93.00 93 THR A CA 1
ATOM 767 C C . THR A 1 93 ? -19.676 11.607 23.937 1.00 93.00 93 THR A C 1
ATOM 769 O O . THR A 1 93 ? -19.172 11.915 22.866 1.00 93.00 93 THR A O 1
ATOM 772 N N . THR A 1 94 ? -21.000 11.622 24.120 1.00 89.94 94 THR A N 1
ATOM 773 C CA . THR A 1 94 ? -21.977 12.095 23.125 1.00 89.94 94 THR A CA 1
ATOM 774 C C . THR A 1 94 ? -22.212 13.601 23.263 1.00 89.94 94 THR A C 1
ATOM 776 O O . THR A 1 94 ? -22.506 14.055 24.369 1.00 89.94 94 THR A O 1
ATOM 779 N N . SER A 1 95 ? -22.166 14.355 22.160 1.00 91.50 95 SER A N 1
ATOM 780 C CA . SER A 1 95 ? -22.512 15.788 22.105 1.00 91.50 95 SER A CA 1
ATOM 781 C C . SER A 1 95 ? -23.412 16.077 20.902 1.00 91.50 95 SER A C 1
ATOM 783 O O . SER A 1 95 ? -23.450 15.320 19.937 1.00 91.50 95 SER A O 1
ATOM 785 N N . THR A 1 96 ? -24.154 17.183 20.950 1.00 90.50 96 THR A N 1
ATOM 786 C CA . THR A 1 96 ? -24.835 17.732 19.767 1.00 90.50 96 THR A CA 1
ATOM 787 C C . THR A 1 96 ? -23.866 18.445 18.820 1.00 90.50 96 THR A C 1
ATOM 789 O O . THR A 1 96 ? -24.211 18.682 17.664 1.00 90.50 96 THR A O 1
ATOM 792 N N . ILE A 1 97 ? -22.670 18.798 19.303 1.00 93.38 97 ILE A N 1
ATOM 793 C CA . ILE A 1 97 ? -21.593 19.412 18.525 1.00 93.38 97 ILE A CA 1
ATOM 794 C C . ILE A 1 97 ? -20.613 18.304 18.130 1.00 93.38 97 ILE A C 1
ATOM 796 O O . ILE A 1 97 ? -19.988 17.685 18.989 1.00 93.38 97 ILE A O 1
ATOM 800 N N . LYS A 1 98 ? -20.493 18.038 16.823 1.00 88.44 98 LYS A N 1
ATOM 801 C CA . LYS A 1 98 ? -19.708 16.905 16.304 1.00 88.44 98 LYS A CA 1
ATOM 802 C C . LYS A 1 98 ? -18.227 16.981 16.672 1.00 88.44 98 LYS A C 1
ATOM 804 O O . LYS A 1 98 ? -17.664 15.962 17.056 1.00 88.44 98 LYS A O 1
ATOM 809 N N . ASP A 1 99 ? -17.629 18.166 16.595 1.00 89.38 99 ASP A N 1
ATOM 810 C CA . ASP A 1 99 ? -16.202 18.345 16.883 1.00 89.38 99 ASP A CA 1
ATOM 811 C C . ASP A 1 99 ? -15.899 18.050 18.360 1.00 89.38 99 ASP A C 1
ATOM 813 O O . ASP A 1 99 ? -14.992 17.283 18.672 1.00 89.38 99 ASP A O 1
ATOM 817 N N . GLU A 1 100 ? -16.749 18.533 19.274 1.00 92.38 100 GLU A N 1
ATOM 818 C CA . GLU A 1 100 ? -16.653 18.204 20.702 1.00 92.38 100 GLU A CA 1
ATOM 819 C C . GLU A 1 100 ? -16.855 16.706 20.963 1.00 92.38 100 GLU A C 1
ATOM 821 O O . GLU A 1 100 ? -16.146 16.115 21.776 1.00 92.38 100 GLU A O 1
ATOM 826 N N . GLU A 1 101 ? -17.814 16.070 20.279 1.00 92.69 101 GLU A N 1
ATOM 827 C CA . GLU A 1 101 ? -18.034 14.623 20.376 1.00 92.69 101 GLU A CA 1
ATOM 828 C C . GLU A 1 101 ? -16.775 13.846 19.969 1.00 92.69 101 GLU A C 1
ATOM 830 O O . GLU A 1 101 ? -16.355 12.913 20.659 1.00 92.69 101 GLU A O 1
ATOM 835 N N . MET A 1 102 ? -16.149 14.247 18.862 1.00 90.31 102 MET A N 1
ATOM 836 C CA . MET A 1 102 ? -14.915 13.641 18.372 1.00 90.31 102 MET A CA 1
ATOM 837 C C . MET A 1 102 ? -13.765 13.820 19.363 1.00 90.31 102 MET A C 1
ATOM 839 O O . MET A 1 102 ? -13.078 12.843 19.666 1.00 90.31 102 MET A O 1
ATOM 843 N N . ASP A 1 103 ? -13.579 15.019 19.909 1.00 91.38 103 ASP A N 1
ATOM 844 C CA . ASP A 1 103 ? -12.511 15.312 20.867 1.00 91.38 103 ASP A CA 1
ATOM 845 C C . ASP A 1 103 ? -12.696 14.565 22.190 1.00 91.38 103 ASP A C 1
ATOM 847 O O . ASP A 1 103 ? -11.736 14.008 22.736 1.00 91.38 103 ASP A O 1
ATOM 851 N N . MET A 1 104 ? -13.931 14.464 22.687 1.00 94.75 104 MET A N 1
ATOM 852 C CA . MET A 1 104 ? -14.248 13.664 23.872 1.00 94.75 104 MET A CA 1
ATOM 853 C C . MET A 1 104 ? -13.976 12.176 23.641 1.00 94.75 104 MET A C 1
ATOM 855 O O . MET A 1 104 ? -13.356 11.529 24.489 1.00 94.75 104 MET A O 1
ATOM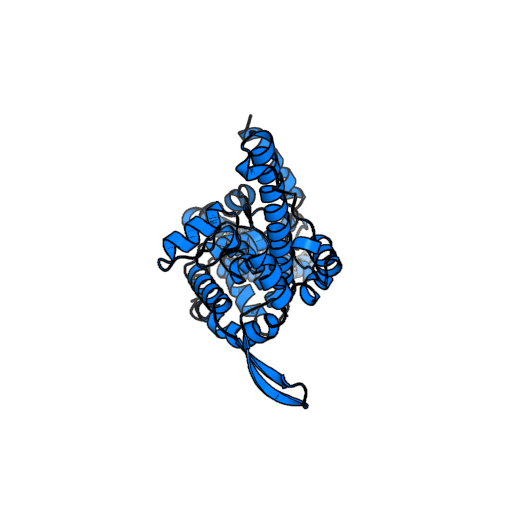 859 N N . LYS A 1 105 ? -14.387 11.629 22.490 1.00 94.50 105 LYS A N 1
ATOM 860 C CA . LYS A 1 105 ? -14.112 10.233 22.122 1.00 94.50 105 LYS A CA 1
ATOM 861 C C . LYS A 1 105 ? -12.615 9.963 22.019 1.00 94.50 105 LYS A C 1
ATOM 863 O O . LYS A 1 105 ? -12.131 9.009 22.628 1.00 94.50 105 LYS A O 1
ATOM 868 N N . LYS A 1 106 ? -11.865 10.822 21.321 1.00 92.31 106 LYS A N 1
ATOM 869 C CA . LYS A 1 106 ? -10.401 10.721 21.205 1.00 92.31 106 LYS A CA 1
ATOM 870 C C . LYS A 1 106 ? -9.730 10.775 22.579 1.00 92.31 106 LYS A C 1
ATOM 872 O O . LYS A 1 106 ? -8.902 9.922 22.883 1.00 92.31 106 LYS A O 1
ATOM 877 N N . SER A 1 107 ? -10.155 11.700 23.442 1.00 94.19 107 SER A N 1
ATOM 878 C CA . SER A 1 107 ? -9.647 11.835 24.817 1.00 94.19 107 SER A CA 1
ATOM 879 C C . SER A 1 107 ? -9.958 10.614 25.688 1.00 94.19 107 SER A C 1
ATOM 881 O O . SER A 1 107 ? -9.200 10.275 26.594 1.00 94.19 107 SER A O 1
ATOM 883 N N . ASN A 1 108 ? -11.070 9.930 25.413 1.00 96.56 108 ASN A N 1
ATOM 884 C CA . ASN A 1 108 ? -11.440 8.677 26.060 1.00 96.56 108 ASN A CA 1
ATOM 885 C C . ASN A 1 108 ? -10.878 7.439 25.342 1.00 96.56 108 ASN A C 1
ATOM 887 O O . ASN A 1 108 ? -11.275 6.318 25.666 1.00 96.56 108 ASN A O 1
ATOM 891 N N . LEU A 1 109 ? -9.962 7.614 24.382 1.00 95.75 109 LEU A N 1
ATOM 892 C CA . LEU A 1 109 ? -9.352 6.538 23.598 1.00 95.75 109 LEU A CA 1
ATOM 893 C C . LEU A 1 109 ? -10.390 5.647 22.883 1.00 95.75 109 LEU A C 1
ATOM 895 O O . LEU A 1 109 ? -10.150 4.464 22.634 1.00 95.75 109 LEU A O 1
ATOM 899 N N . GLU A 1 110 ? -11.547 6.204 22.532 1.00 95.69 110 GLU A N 1
ATOM 900 C CA . GLU A 1 110 ? -12.609 5.520 21.790 1.00 95.69 110 GLU A CA 1
ATOM 901 C C . GLU A 1 110 ? -12.298 5.435 20.294 1.00 95.69 110 GLU A C 1
ATOM 903 O O . GLU A 1 110 ? -11.548 6.243 19.739 1.00 95.69 110 GLU A O 1
ATOM 908 N N . PHE A 1 111 ? -12.903 4.454 19.627 1.00 94.38 111 PHE A N 1
ATOM 909 C CA . PHE A 1 111 ? -13.046 4.495 18.174 1.00 94.38 111 PHE A CA 1
ATOM 910 C C . PHE A 1 111 ? -14.179 5.454 17.812 1.00 94.38 111 PHE A C 1
ATOM 912 O O . PHE A 1 111 ? -15.297 5.322 18.318 1.00 94.38 111 PHE A O 1
ATOM 919 N N . VAL A 1 112 ? -13.912 6.408 16.921 1.00 90.62 112 VAL A N 1
ATOM 920 C CA . VAL A 1 112 ? -14.890 7.458 16.587 1.00 90.62 112 VAL A CA 1
ATOM 921 C C . VAL A 1 112 ? -16.055 6.884 15.771 1.00 90.62 112 VAL A C 1
ATOM 923 O O . VAL A 1 112 ? -17.217 7.257 15.967 1.00 90.62 112 VAL A O 1
ATOM 926 N N . SER A 1 113 ? -15.761 5.905 14.913 1.00 90.75 113 SER A N 1
ATOM 927 C CA . SER A 1 113 ? -16.718 5.190 14.068 1.00 90.75 113 SER A CA 1
ATOM 928 C C . SER A 1 113 ? -16.337 3.711 13.920 1.00 90.75 113 SER A C 1
ATOM 930 O O . SER A 1 113 ? -15.286 3.267 14.383 1.00 90.75 113 SER A O 1
ATOM 932 N N . VAL A 1 114 ? -17.201 2.913 13.283 1.00 92.88 114 VAL A N 1
ATOM 933 C CA . VAL A 1 114 ? -16.829 1.534 12.917 1.00 92.88 114 VAL A CA 1
ATOM 934 C C . VAL A 1 114 ? -15.781 1.544 11.801 1.00 92.88 114 VAL A C 1
ATOM 936 O O . VAL A 1 114 ? -14.924 0.672 11.756 1.00 92.88 114 VAL A O 1
ATOM 939 N N . GLN A 1 115 ? -15.810 2.550 10.934 1.00 91.69 115 GLN A N 1
ATOM 940 C CA . GLN A 1 115 ? -14.883 2.744 9.827 1.00 91.69 115 GLN A CA 1
ATOM 941 C C . GLN A 1 115 ? -13.469 3.047 10.331 1.00 91.69 115 GLN A C 1
ATOM 943 O O . GLN A 1 115 ? -12.519 2.469 9.820 1.00 91.69 115 GLN A O 1
ATOM 948 N N . ASP A 1 116 ? -13.330 3.837 11.397 1.00 91.94 116 ASP A N 1
ATOM 949 C CA . ASP A 1 116 ? -12.065 4.028 12.121 1.00 91.94 116 ASP A CA 1
ATOM 950 C C . ASP A 1 116 ? -11.511 2.683 12.634 1.00 91.94 116 ASP A C 1
ATOM 952 O O . ASP A 1 116 ? -10.360 2.311 12.393 1.00 91.94 116 ASP A O 1
ATOM 956 N N . LEU A 1 117 ? -12.368 1.860 13.245 1.00 95.00 117 LEU A N 1
ATOM 957 C CA . LEU A 1 117 ? -11.972 0.534 13.718 1.00 95.00 117 LEU A CA 1
ATOM 958 C C . LEU A 1 117 ? -11.564 -0.409 12.574 1.00 95.00 117 LEU A C 1
ATOM 960 O O . LEU A 1 117 ? -10.562 -1.110 12.702 1.00 95.00 117 LEU A O 1
ATOM 964 N N . LEU A 1 118 ? -12.317 -0.448 11.472 1.00 94.31 118 LEU A N 1
ATOM 965 C CA . LEU A 1 118 ? -12.076 -1.376 10.362 1.00 94.31 118 LEU A CA 1
ATOM 966 C C . LEU A 1 118 ? -10.941 -0.910 9.439 1.00 94.31 118 LEU A C 1
ATOM 968 O O . LEU A 1 118 ? -10.046 -1.687 9.129 1.00 94.31 118 LEU A O 1
ATOM 972 N N . TRP A 1 119 ? -10.938 0.351 9.025 1.00 93.25 119 TRP A N 1
ATOM 973 C CA . TRP A 1 119 ? -10.077 0.857 7.952 1.00 93.25 119 TRP A CA 1
ATOM 974 C C . TRP A 1 119 ? -8.915 1.686 8.499 1.00 93.25 119 TRP A C 1
ATOM 976 O O . TRP A 1 119 ? -7.771 1.445 8.123 1.00 93.25 119 TRP A O 1
ATOM 986 N N . GLY A 1 120 ? -9.166 2.524 9.509 1.00 88.19 120 GLY A N 1
ATOM 987 C CA . GLY A 1 120 ? -8.124 3.265 10.241 1.00 88.19 120 GLY A CA 1
ATOM 988 C C . GLY A 1 120 ? -8.103 4.753 10.077 1.00 88.19 120 GLY A C 1
ATOM 989 O O . GLY A 1 120 ? -7.292 5.414 10.712 1.00 88.19 120 GLY A O 1
ATOM 990 N N . PHE A 1 121 ? -9.004 5.253 9.256 1.00 79.38 121 PHE A N 1
ATOM 991 C CA . PHE A 1 121 ? -9.206 6.663 9.049 1.00 79.38 121 PHE A CA 1
ATOM 992 C C . PHE A 1 121 ? -10.701 6.915 8.900 1.00 79.38 121 PHE A C 1
ATOM 994 O O . PHE A 1 121 ? -11.445 6.074 8.386 1.00 79.38 121 PHE A O 1
ATOM 1001 N N . THR A 1 122 ? -11.140 8.064 9.408 1.00 69.00 122 THR A N 1
ATOM 1002 C CA . THR A 1 122 ? -12.525 8.526 9.290 1.00 69.00 122 THR A CA 1
ATOM 1003 C C . THR A 1 122 ? -12.728 9.366 8.040 1.00 69.00 122 THR A C 1
ATOM 1005 O O . THR A 1 122 ? -13.684 9.156 7.319 1.00 69.00 122 THR A O 1
ATOM 1008 N N . GLU A 1 123 ? -11.853 10.327 7.761 1.00 67.56 123 GLU A N 1
ATOM 1009 C CA . GLU A 1 123 ? -12.010 11.229 6.607 1.00 67.56 123 GLU A CA 1
ATOM 1010 C C . GLU A 1 123 ? -10.653 11.587 5.999 1.00 67.56 123 GLU A C 1
ATOM 1012 O O . GLU A 1 123 ? -10.521 11.644 4.781 1.00 67.56 123 GLU A O 1
ATOM 1017 N N . GLU A 1 124 ? -9.629 11.737 6.839 1.00 81.88 124 GLU A N 1
ATOM 1018 C CA . GLU A 1 124 ? -8.263 12.041 6.421 1.00 81.88 124 GLU A CA 1
ATOM 1019 C C . GLU A 1 124 ? -7.397 10.778 6.423 1.00 81.88 124 GLU A C 1
ATOM 1021 O O . GLU A 1 124 ? -7.362 10.050 7.416 1.00 81.88 124 GLU A O 1
ATOM 1026 N N . TYR A 1 125 ? -6.688 10.535 5.323 1.00 90.31 125 TYR A N 1
ATOM 1027 C CA . TYR A 1 125 ? -5.668 9.493 5.209 1.00 90.31 125 TYR A CA 1
ATOM 1028 C C . TYR A 1 125 ? -4.270 10.113 5.209 1.00 90.31 125 TYR A C 1
ATOM 1030 O O . TYR A 1 125 ? -4.078 11.276 4.856 1.00 90.31 125 TYR A O 1
ATOM 1038 N N . THR A 1 126 ? -3.276 9.319 5.590 1.00 91.81 126 THR A N 1
ATOM 1039 C CA . THR A 1 126 ? -1.864 9.709 5.543 1.00 91.81 126 THR A CA 1
ATOM 1040 C C . THR A 1 126 ? -1.195 9.235 4.250 1.00 91.81 126 THR A C 1
ATOM 1042 O O . THR A 1 126 ? -1.700 8.356 3.547 1.00 91.81 126 THR A O 1
ATOM 1045 N N . GLU A 1 127 ? 0.006 9.743 3.962 1.00 91.94 127 GLU A N 1
ATOM 1046 C CA . GLU A 1 127 ? 0.860 9.196 2.894 1.00 91.94 127 GLU A CA 1
ATOM 1047 C C . GLU A 1 127 ? 1.166 7.703 3.103 1.00 91.94 127 GLU A C 1
ATOM 1049 O O . GLU A 1 127 ? 1.268 6.942 2.140 1.00 91.94 127 GLU A O 1
ATOM 1054 N N . PHE A 1 128 ? 1.239 7.258 4.362 1.00 91.94 128 PHE A N 1
ATOM 1055 C CA . PHE A 1 128 ? 1.388 5.845 4.701 1.00 91.94 128 PHE A CA 1
ATOM 1056 C C . PHE A 1 128 ? 0.178 5.020 4.260 1.00 91.94 128 PHE A C 1
ATOM 1058 O O . PHE A 1 128 ? 0.346 3.946 3.675 1.00 91.94 128 PHE A O 1
ATOM 1065 N N . ASP A 1 129 ? -1.034 5.521 4.487 1.00 93.31 129 ASP A N 1
ATOM 1066 C CA . ASP A 1 129 ? -2.265 4.851 4.063 1.00 93.31 129 ASP A CA 1
ATOM 1067 C C . ASP A 1 129 ? -2.372 4.799 2.535 1.00 93.31 129 ASP A C 1
ATOM 1069 O O . ASP A 1 129 ? -2.662 3.738 1.980 1.00 93.31 129 ASP A O 1
ATOM 1073 N N . LYS A 1 130 ? -2.071 5.913 1.850 1.00 95.69 130 LYS A N 1
ATOM 1074 C CA . LYS A 1 130 ? -2.082 6.009 0.381 1.00 95.69 130 LYS A CA 1
ATOM 1075 C C . LYS A 1 130 ? -1.105 5.025 -0.259 1.00 95.69 130 LYS A C 1
ATOM 1077 O O . LYS A 1 130 ? -1.496 4.233 -1.119 1.00 95.69 130 LYS A O 1
ATOM 1082 N N . PHE A 1 131 ? 0.145 5.019 0.198 1.00 96.50 131 PHE A N 1
ATOM 1083 C CA . PHE A 1 131 ? 1.162 4.100 -0.306 1.00 96.50 131 PHE A CA 1
ATOM 1084 C C . PHE A 1 131 ? 0.744 2.638 -0.145 1.00 96.50 131 PHE A C 1
ATOM 1086 O O . PHE A 1 131 ? 0.791 1.862 -1.101 1.00 96.50 131 PHE A O 1
ATOM 1093 N N . ASN A 1 132 ? 0.296 2.253 1.052 1.00 94.88 132 ASN A N 1
ATOM 1094 C CA . ASN A 1 132 ? -0.085 0.870 1.308 1.00 94.88 132 ASN A CA 1
ATOM 1095 C C . ASN A 1 132 ? -1.365 0.467 0.569 1.00 94.88 132 ASN A C 1
ATOM 1097 O O . ASN A 1 132 ? -1.466 -0.684 0.137 1.00 94.88 132 ASN A O 1
ATOM 1101 N N . PHE A 1 133 ? -2.318 1.383 0.386 1.00 96.31 133 PHE A N 1
ATOM 1102 C CA . PHE A 1 133 ? -3.479 1.148 -0.465 1.00 96.31 133 PHE A CA 1
ATOM 1103 C C . PHE A 1 133 ? -3.038 0.785 -1.886 1.00 96.31 133 PHE A C 1
ATOM 1105 O O . PHE A 1 133 ? -3.373 -0.300 -2.366 1.00 96.31 133 PHE A O 1
ATOM 1112 N N . PHE A 1 134 ? -2.230 1.633 -2.534 1.00 97.75 134 PHE A N 1
ATOM 1113 C CA . PHE A 1 134 ? -1.801 1.391 -3.912 1.00 97.75 134 PHE A CA 1
ATOM 1114 C C . PHE A 1 134 ? -0.898 0.175 -4.051 1.00 97.75 134 PHE A C 1
ATOM 1116 O O . PHE A 1 134 ? -1.097 -0.610 -4.975 1.00 97.75 134 PHE A O 1
ATOM 1123 N N . LEU A 1 135 ? 0.043 -0.036 -3.127 1.00 96.81 135 LEU A N 1
ATOM 1124 C CA . LEU A 1 135 ? 0.935 -1.192 -3.174 1.00 96.81 135 LEU A CA 1
ATOM 1125 C C . LEU A 1 135 ? 0.130 -2.495 -3.159 1.00 96.81 135 LEU A C 1
ATOM 1127 O O . LEU A 1 135 ? 0.308 -3.354 -4.024 1.00 96.81 135 LEU A O 1
ATOM 1131 N N . ASN A 1 136 ? -0.796 -2.631 -2.209 1.00 96.44 136 ASN A N 1
ATOM 1132 C CA . ASN A 1 136 ? -1.593 -3.845 -2.082 1.00 96.44 136 ASN A CA 1
ATOM 1133 C C . ASN A 1 136 ? -2.627 -3.984 -3.207 1.00 96.44 136 ASN A C 1
ATOM 1135 O O . ASN A 1 136 ? -2.811 -5.087 -3.726 1.00 96.44 136 ASN A O 1
ATOM 1139 N N . LEU A 1 137 ? -3.254 -2.884 -3.636 1.00 97.25 137 LEU A N 1
ATOM 1140 C CA . LEU A 1 137 ? -4.180 -2.897 -4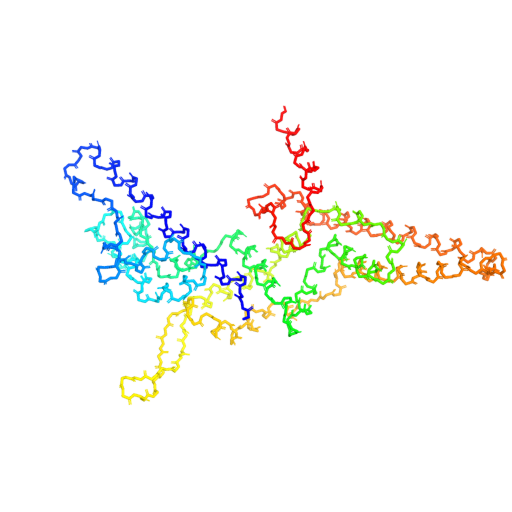.765 1.00 97.25 137 LEU A CA 1
ATOM 1141 C C . LEU A 1 137 ? -3.470 -3.315 -6.059 1.00 97.25 137 LEU A C 1
ATOM 1143 O O . LEU A 1 137 ? -3.969 -4.173 -6.780 1.00 97.25 137 LEU A O 1
ATOM 1147 N N . PHE A 1 138 ? -2.292 -2.767 -6.353 1.00 96.25 138 PHE A N 1
ATOM 1148 C CA . PHE A 1 138 ? -1.545 -3.098 -7.568 1.00 96.25 138 PHE A CA 1
ATOM 1149 C C . PHE A 1 138 ? -1.046 -4.547 -7.553 1.00 96.25 138 PHE A C 1
ATOM 1151 O O . PHE A 1 138 ? -1.074 -5.207 -8.592 1.00 96.25 138 PHE A O 1
ATOM 1158 N N . LEU A 1 139 ? -0.665 -5.089 -6.390 1.00 94.75 139 LEU A N 1
ATOM 1159 C CA . LEU A 1 139 ? -0.346 -6.516 -6.243 1.00 94.75 139 LEU A CA 1
ATOM 1160 C C . LEU A 1 139 ? -1.537 -7.437 -6.561 1.00 94.75 139 LEU A C 1
ATOM 1162 O O . LEU A 1 139 ? -1.331 -8.544 -7.068 1.00 94.75 139 LEU A O 1
ATOM 1166 N N . ASP A 1 140 ? -2.765 -6.997 -6.278 1.00 95.69 140 ASP A N 1
ATOM 1167 C CA . ASP A 1 140 ? -3.992 -7.716 -6.634 1.00 95.69 140 ASP A CA 1
ATOM 1168 C C . ASP A 1 140 ? -4.345 -7.541 -8.120 1.00 95.69 140 ASP A C 1
ATOM 1170 O O . ASP A 1 140 ? -4.518 -8.524 -8.844 1.00 95.69 140 ASP A O 1
ATOM 1174 N N . LEU A 1 141 ? -4.389 -6.299 -8.609 1.00 95.69 141 LEU A N 1
ATOM 1175 C CA . LEU A 1 141 ? -4.827 -5.969 -9.968 1.00 95.69 141 LEU A CA 1
ATOM 1176 C C . LEU A 1 141 ? -3.874 -6.482 -11.057 1.00 95.69 141 LEU A C 1
ATOM 1178 O O . LEU A 1 141 ? -4.344 -6.926 -12.106 1.00 95.69 141 LEU A O 1
ATOM 1182 N N . ARG A 1 142 ? -2.558 -6.541 -10.800 1.00 92.62 142 ARG A N 1
ATOM 1183 C CA . ARG A 1 142 ? -1.571 -7.150 -11.721 1.00 92.62 142 ARG A CA 1
ATOM 1184 C C . ARG A 1 142 ? -1.825 -8.637 -11.988 1.00 92.62 142 ARG A C 1
ATOM 1186 O O . ARG A 1 142 ? -1.290 -9.176 -12.949 1.00 92.62 142 ARG A O 1
ATOM 1193 N N . LYS A 1 143 ? -2.620 -9.319 -11.159 1.00 91.06 143 LYS A N 1
ATOM 1194 C CA . LYS A 1 143 ? -2.988 -10.733 -11.356 1.00 91.06 143 LYS A CA 1
ATOM 1195 C C . LYS A 1 143 ? -4.296 -10.904 -12.131 1.00 91.06 143 LYS A C 1
ATOM 1197 O O . LYS A 1 143 ? -4.722 -12.033 -12.358 1.00 91.06 143 LYS A O 1
ATOM 1202 N N . THR A 1 144 ? -4.941 -9.806 -12.523 1.00 90.19 144 THR A N 1
ATOM 1203 C CA . THR A 1 144 ? -6.222 -9.812 -13.236 1.00 90.19 144 THR A CA 1
ATOM 1204 C C . THR A 1 144 ? -6.055 -9.267 -14.648 1.00 90.19 144 THR A C 1
ATOM 1206 O O . THR A 1 144 ? -5.555 -8.160 -14.831 1.00 90.19 144 THR A O 1
ATOM 1209 N N . ASN A 1 145 ? -6.493 -10.026 -15.657 1.00 88.62 145 ASN A N 1
ATOM 1210 C CA . ASN A 1 145 ? -6.313 -9.648 -17.066 1.00 88.62 145 ASN A CA 1
ATOM 1211 C C . ASN A 1 145 ? -6.944 -8.288 -17.409 1.00 88.62 145 ASN A C 1
ATOM 1213 O O . ASN A 1 145 ? -6.407 -7.571 -18.244 1.00 88.62 145 ASN A O 1
ATOM 1217 N N . GLU A 1 146 ? -8.057 -7.931 -16.763 1.00 90.62 146 GLU A N 1
ATOM 1218 C CA . GLU A 1 146 ? -8.771 -6.670 -17.009 1.00 90.62 146 GLU A CA 1
ATOM 1219 C C . GLU A 1 146 ? -7.961 -5.431 -16.598 1.00 90.62 146 GLU A C 1
ATOM 1221 O O . GLU A 1 146 ? -7.989 -4.426 -17.300 1.00 90.62 146 GLU A O 1
ATOM 1226 N N . TYR A 1 147 ? -7.212 -5.505 -15.492 1.00 92.88 147 TYR A N 1
ATOM 1227 C CA . TYR A 1 147 ? -6.512 -4.351 -14.913 1.00 92.88 147 TYR A CA 1
ATOM 1228 C C . TYR A 1 147 ? -4.988 -4.430 -15.029 1.00 92.88 147 TYR A C 1
ATOM 1230 O O . TYR A 1 147 ? -4.303 -3.470 -14.684 1.00 92.88 147 TYR A O 1
ATOM 1238 N N . TYR A 1 148 ? -4.443 -5.544 -15.530 1.00 92.75 148 TYR A N 1
ATOM 1239 C CA . TYR A 1 148 ? -3.001 -5.726 -15.690 1.00 92.75 148 TYR A CA 1
ATOM 1240 C C . TYR A 1 148 ? -2.358 -4.577 -16.471 1.00 92.75 148 TYR A C 1
ATOM 1242 O O . TYR A 1 148 ? -1.384 -3.996 -15.997 1.00 92.75 148 TYR A O 1
ATOM 1250 N N . GLN A 1 149 ? -2.915 -4.247 -17.643 1.00 92.06 149 GLN A N 1
ATOM 1251 C CA . GLN A 1 149 ? -2.345 -3.225 -18.518 1.00 92.06 149 GLN A CA 1
ATOM 1252 C C . GLN A 1 149 ? -2.406 -1.840 -17.872 1.00 92.06 149 GLN A C 1
ATOM 1254 O O . GLN A 1 149 ? -1.411 -1.129 -17.889 1.00 92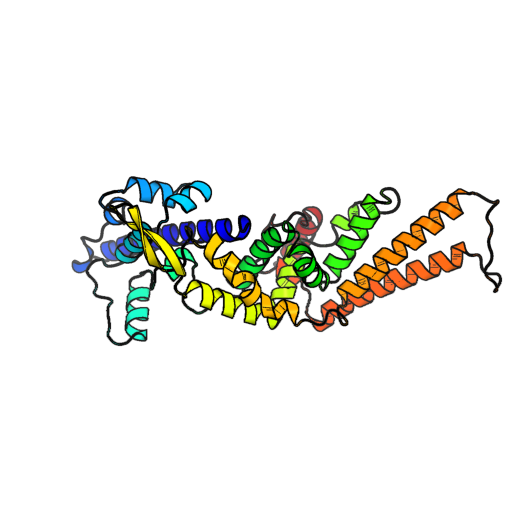.06 149 GLN A O 1
ATOM 1259 N N . LEU A 1 150 ? -3.524 -1.514 -17.214 1.00 92.44 150 LEU A N 1
ATOM 1260 C CA . LEU A 1 150 ? -3.678 -0.260 -16.479 1.00 92.44 150 LEU A CA 1
ATOM 1261 C C . LEU A 1 150 ? -2.581 -0.094 -15.423 1.00 92.44 150 LEU A C 1
ATOM 1263 O O . LEU A 1 150 ? -1.925 0.939 -15.370 1.00 92.44 150 LEU A O 1
ATOM 1267 N N . VAL A 1 151 ? -2.359 -1.119 -14.591 1.00 94.19 151 VAL A N 1
ATOM 1268 C CA . VAL A 1 151 ? -1.311 -1.049 -13.565 1.00 94.19 151 VAL A CA 1
ATOM 1269 C C . VAL A 1 151 ? 0.068 -0.970 -14.206 1.00 94.19 151 VAL A C 1
ATOM 1271 O O . VAL A 1 151 ? 0.888 -0.175 -13.760 1.00 94.19 151 VAL A O 1
ATOM 1274 N N . PHE A 1 152 ? 0.325 -1.770 -15.245 1.00 93.19 152 PHE A N 1
ATOM 1275 C CA . PHE A 1 152 ? 1.592 -1.758 -15.975 1.00 93.19 152 PHE A CA 1
ATOM 1276 C C . PHE A 1 152 ? 1.924 -0.363 -16.514 1.00 93.19 152 PHE A C 1
ATOM 1278 O O . PHE A 1 152 ? 3.031 0.111 -16.274 1.00 93.19 152 PHE A O 1
ATOM 1285 N N . ASP A 1 153 ? 0.964 0.306 -17.156 1.00 92.19 153 ASP A N 1
ATOM 1286 C CA . ASP A 1 153 ? 1.139 1.647 -17.724 1.00 92.19 153 ASP A CA 1
ATOM 1287 C C . ASP A 1 153 ? 1.433 2.711 -16.654 1.00 92.19 153 ASP A C 1
ATOM 1289 O O . ASP A 1 153 ? 2.058 3.719 -16.956 1.00 92.19 153 ASP A O 1
ATOM 1293 N N . ILE A 1 154 ? 1.044 2.476 -15.397 1.00 94.12 154 ILE A N 1
ATOM 1294 C CA . ILE A 1 154 ? 1.336 3.378 -14.274 1.00 94.12 154 ILE A CA 1
ATOM 1295 C C . ILE A 1 154 ? 2.733 3.132 -13.712 1.00 94.12 154 ILE A C 1
ATOM 1297 O O . ILE A 1 154 ? 3.516 4.060 -13.527 1.00 94.12 154 ILE A O 1
ATOM 1301 N N . VAL A 1 155 ? 3.059 1.877 -13.396 1.00 95.12 155 VAL A N 1
ATOM 1302 C CA . VAL A 1 155 ? 4.339 1.575 -12.736 1.00 95.12 155 VAL A CA 1
ATOM 1303 C C . VAL A 1 155 ? 5.524 1.724 -13.689 1.00 95.12 155 VAL A C 1
ATOM 1305 O O . VAL A 1 155 ? 6.638 1.992 -13.241 1.00 95.12 155 VAL A O 1
ATOM 1308 N N . ILE A 1 156 ? 5.297 1.603 -15.002 1.00 95.38 156 ILE A N 1
ATOM 1309 C CA . ILE A 1 156 ? 6.336 1.788 -16.017 1.00 95.38 156 ILE A CA 1
ATOM 1310 C C . ILE A 1 156 ? 6.779 3.243 -16.169 1.00 95.38 156 ILE A C 1
ATOM 1312 O O . ILE A 1 156 ? 7.784 3.476 -16.820 1.00 95.38 156 ILE A O 1
ATOM 1316 N N . ASP A 1 157 ? 6.100 4.228 -15.578 1.00 94.94 157 ASP A N 1
ATOM 1317 C CA . ASP A 1 157 ? 6.583 5.614 -15.629 1.00 94.94 157 ASP A CA 1
ATOM 1318 C C . ASP A 1 157 ? 7.853 5.837 -14.817 1.00 94.94 157 ASP A C 1
ATOM 1320 O O . ASP A 1 157 ? 8.628 6.754 -15.103 1.00 94.94 157 ASP A O 1
ATOM 1324 N N . TYR A 1 158 ? 8.084 4.997 -13.810 1.00 96.81 158 TYR A N 1
ATOM 1325 C CA . TYR A 1 158 ? 9.321 5.010 -13.053 1.00 96.81 158 TYR A CA 1
ATOM 1326 C C . TYR A 1 158 ? 10.424 4.337 -13.882 1.00 96.81 158 TYR A C 1
ATOM 1328 O O . TYR A 1 158 ? 10.397 3.126 -14.118 1.00 96.81 158 TYR A O 1
ATOM 1336 N N . VAL A 1 159 ? 11.396 5.129 -14.349 1.00 96.88 159 VAL A N 1
ATOM 1337 C CA . VAL A 1 159 ? 12.414 4.711 -15.326 1.00 96.88 159 VAL A CA 1
ATOM 1338 C C . VAL A 1 159 ? 13.223 3.501 -14.833 1.00 96.88 159 VAL A C 1
ATOM 1340 O O . VAL A 1 159 ? 13.396 2.568 -15.620 1.00 96.88 159 VAL A O 1
ATOM 1343 N N . PRO A 1 160 ? 13.672 3.425 -13.561 1.00 96.19 160 PRO A N 1
ATOM 1344 C CA . PRO A 1 160 ? 14.360 2.236 -13.056 1.00 96.19 160 PRO A CA 1
ATOM 1345 C C . PRO A 1 160 ? 13.512 0.959 -13.126 1.00 96.19 160 PRO A C 1
ATOM 1347 O O . PRO A 1 160 ? 14.012 -0.087 -13.544 1.00 96.19 160 PRO A O 1
ATOM 1350 N N . PHE A 1 161 ? 12.217 1.034 -12.794 1.00 96.25 161 PHE A N 1
ATOM 1351 C CA . PHE A 1 161 ? 11.314 -0.119 -12.900 1.00 96.25 161 PHE A CA 1
ATOM 1352 C C . PHE A 1 161 ? 11.083 -0.512 -14.363 1.00 96.25 161 PHE A C 1
ATOM 1354 O O . PHE A 1 161 ? 11.111 -1.697 -14.701 1.00 96.25 161 PHE A O 1
ATOM 1361 N N . ALA A 1 162 ? 10.932 0.471 -15.251 1.00 96.19 162 ALA A N 1
ATOM 1362 C CA . ALA A 1 162 ? 10.798 0.256 -16.685 1.00 96.19 162 ALA A CA 1
ATOM 1363 C C . ALA A 1 162 ? 12.019 -0.455 -17.292 1.00 96.19 162 ALA A C 1
ATOM 1365 O O . ALA A 1 162 ? 11.860 -1.481 -17.960 1.00 96.19 162 ALA A O 1
ATOM 1366 N N . LYS A 1 163 ? 13.232 0.041 -16.998 1.00 94.69 163 LYS A N 1
ATOM 1367 C CA . LYS A 1 163 ? 14.505 -0.573 -17.405 1.00 94.69 163 LYS A CA 1
ATOM 1368 C C . LYS A 1 163 ? 14.578 -2.016 -16.910 1.00 94.69 163 LYS A C 1
ATOM 1370 O O . LYS A 1 163 ? 14.766 -2.922 -17.715 1.00 94.69 163 LYS A O 1
ATOM 1375 N N . TYR A 1 164 ? 14.338 -2.246 -15.617 1.00 94.19 164 TYR A N 1
ATOM 1376 C CA . TYR A 1 164 ? 14.354 -3.590 -15.035 1.00 94.19 164 TYR A CA 1
ATOM 1377 C C . TYR A 1 164 ? 13.383 -4.542 -15.736 1.00 94.19 164 TYR A C 1
ATOM 1379 O O . TYR A 1 164 ? 13.754 -5.671 -16.058 1.00 94.19 164 TYR A O 1
ATOM 1387 N N . LEU A 1 165 ? 12.136 -4.121 -15.979 1.00 93.44 165 LEU A N 1
ATOM 1388 C CA . LEU A 1 165 ? 11.148 -4.985 -16.624 1.00 93.44 165 LEU A CA 1
ATOM 1389 C C . LEU A 1 165 ? 11.531 -5.321 -18.066 1.00 93.44 165 LEU A C 1
ATOM 1391 O O . LEU A 1 165 ? 11.358 -6.470 -18.481 1.00 93.44 165 LEU A O 1
ATOM 1395 N N . ALA A 1 166 ? 12.030 -4.345 -18.827 1.00 92.56 166 ALA A N 1
ATOM 1396 C CA . ALA A 1 166 ? 12.493 -4.564 -20.194 1.00 92.56 166 ALA A CA 1
ATOM 1397 C C . ALA A 1 166 ? 13.679 -5.540 -20.219 1.00 92.56 166 ALA A C 1
ATOM 1399 O O . ALA A 1 166 ? 13.611 -6.578 -20.881 1.00 92.56 166 ALA A O 1
ATOM 1400 N N . THR A 1 167 ? 14.705 -5.284 -19.403 1.00 89.88 167 THR A N 1
ATOM 1401 C CA . THR A 1 167 ? 15.875 -6.157 -19.244 1.00 89.88 167 THR A CA 1
ATOM 1402 C C . THR A 1 167 ? 15.483 -7.559 -18.769 1.00 89.88 167 THR A C 1
ATOM 1404 O O . THR A 1 167 ? 15.974 -8.553 -19.296 1.00 89.88 167 THR A O 1
ATOM 1407 N N . GLY A 1 168 ? 14.543 -7.681 -17.828 1.00 89.12 168 GLY A N 1
ATOM 1408 C CA . GLY A 1 168 ? 14.050 -8.966 -17.334 1.00 89.12 168 GLY A CA 1
ATOM 1409 C C . GLY A 1 168 ? 13.316 -9.785 -18.400 1.00 89.12 168 GLY A C 1
ATOM 1410 O O . GLY A 1 168 ? 13.548 -10.991 -18.514 1.00 89.12 168 GLY A O 1
ATOM 1411 N N . ARG A 1 169 ? 12.470 -9.145 -19.221 1.00 87.88 169 ARG A N 1
ATOM 1412 C CA . ARG A 1 169 ? 11.827 -9.804 -20.374 1.00 87.88 169 ARG A CA 1
ATOM 1413 C C . ARG A 1 169 ? 12.856 -10.227 -21.418 1.00 87.88 169 ARG A C 1
ATOM 1415 O O . ARG A 1 169 ? 12.763 -11.331 -21.952 1.00 87.88 169 ARG A O 1
ATOM 1422 N N . ALA A 1 170 ? 13.848 -9.384 -21.678 1.00 82.62 170 ALA A N 1
ATOM 1423 C CA . ALA A 1 170 ? 14.931 -9.717 -22.587 1.00 82.62 170 ALA A CA 1
ATOM 1424 C C . ALA A 1 170 ? 15.778 -10.886 -22.060 1.00 82.62 170 ALA A C 1
ATOM 1426 O O . ALA A 1 170 ? 16.050 -11.810 -22.817 1.00 82.62 170 ALA A O 1
ATOM 1427 N N . HIS A 1 171 ? 16.079 -10.941 -20.758 1.00 82.31 171 HIS A N 1
ATOM 1428 C CA . HIS A 1 171 ? 16.839 -12.035 -20.143 1.00 82.31 171 HIS A CA 1
ATOM 1429 C C . HIS A 1 171 ? 16.105 -13.379 -20.255 1.00 82.31 171 HIS A C 1
ATOM 1431 O O . HIS A 1 171 ? 16.731 -14.409 -20.478 1.00 82.31 171 HIS A O 1
ATOM 1437 N N . GLN A 1 172 ? 14.770 -13.391 -20.156 1.00 83.31 172 GLN A N 1
ATOM 1438 C CA . GLN A 1 172 ? 13.980 -14.610 -20.388 1.00 83.31 172 GLN A CA 1
ATOM 1439 C C . GLN A 1 172 ? 14.106 -15.124 -21.827 1.00 83.31 172 GLN A C 1
ATOM 1441 O O . GLN A 1 172 ? 14.065 -16.331 -22.055 1.00 83.31 172 GLN A O 1
ATOM 1446 N N . LYS A 1 173 ? 14.254 -14.214 -22.794 1.00 80.00 173 LYS A N 1
ATOM 1447 C CA . LYS A 1 173 ? 14.385 -14.546 -24.214 1.00 80.00 173 LYS A CA 1
ATOM 1448 C C . LYS A 1 173 ? 15.833 -14.866 -24.606 1.00 80.00 173 LYS A C 1
ATOM 1450 O O . LYS A 1 173 ? 16.052 -15.732 -25.449 1.00 80.00 173 LYS A O 1
ATOM 1455 N N . TYR A 1 174 ? 16.801 -14.202 -23.973 1.00 75.81 174 TYR A N 1
ATOM 1456 C CA . TYR A 1 174 ? 18.229 -14.251 -24.288 1.00 75.81 174 TYR A CA 1
ATOM 1457 C C . TYR A 1 174 ? 19.097 -14.301 -23.007 1.00 75.81 174 TYR A C 1
ATOM 1459 O O . TYR A 1 174 ? 19.797 -13.344 -22.670 1.00 75.81 174 TYR A O 1
ATOM 1467 N N . PRO A 1 175 ? 19.089 -15.422 -22.263 1.00 70.12 175 PRO A N 1
ATOM 1468 C CA . PRO A 1 175 ? 19.679 -15.492 -20.920 1.00 70.12 175 PRO A CA 1
ATOM 1469 C C . PRO A 1 175 ? 21.211 -15.396 -20.880 1.00 70.12 175 PRO A C 1
ATOM 1471 O O . PRO A 1 175 ? 21.770 -15.153 -19.815 1.00 70.12 175 PRO A O 1
ATOM 1474 N N . PHE A 1 176 ? 21.889 -15.604 -22.011 1.00 72.00 176 PHE A N 1
ATOM 1475 C CA . PHE A 1 176 ? 23.355 -15.588 -22.111 1.00 72.00 176 PHE A CA 1
ATOM 1476 C C . PHE A 1 176 ? 23.941 -14.195 -22.353 1.00 72.00 176 PHE A C 1
ATOM 1478 O O . PHE A 1 176 ? 25.148 -14.024 -22.237 1.00 72.00 176 PHE A O 1
ATOM 1485 N N . ILE A 1 177 ? 23.090 -13.231 -22.708 1.00 72.25 177 ILE A N 1
ATOM 1486 C CA . ILE A 1 177 ? 23.490 -11.868 -23.067 1.00 72.25 177 ILE A CA 1
ATOM 1487 C C . ILE A 1 177 ? 23.468 -10.967 -21.827 1.00 72.25 177 ILE A C 1
ATOM 1489 O O . ILE A 1 177 ? 24.367 -10.168 -21.602 1.00 72.25 177 ILE A O 1
ATOM 1493 N N . ILE A 1 178 ? 22.452 -11.139 -20.978 1.00 73.31 178 ILE A N 1
ATOM 1494 C CA . ILE A 1 178 ? 22.177 -10.208 -19.886 1.00 73.31 178 ILE A CA 1
ATOM 1495 C C . ILE A 1 178 ? 22.658 -10.784 -18.542 1.00 73.31 178 ILE A C 1
ATOM 1497 O O . ILE A 1 178 ? 22.117 -11.813 -18.110 1.00 73.31 178 ILE A O 1
ATOM 1501 N N . PRO A 1 179 ? 23.596 -10.114 -17.845 1.00 75.50 179 PRO A N 1
ATOM 1502 C CA . PRO A 1 179 ? 24.106 -10.530 -16.534 1.00 75.50 179 PRO A CA 1
ATOM 1503 C C . PRO A 1 179 ? 22.993 -10.504 -15.478 1.00 75.50 179 PRO A C 1
ATOM 1505 O O . PRO A 1 179 ? 22.158 -9.613 -15.495 1.00 75.50 179 PRO A O 1
ATOM 1508 N N . ARG A 1 180 ? 22.939 -11.451 -14.530 1.00 78.56 180 ARG A N 1
ATOM 1509 C CA . ARG A 1 180 ? 21.842 -11.518 -13.528 1.00 78.56 180 ARG A CA 1
ATOM 1510 C C . ARG A 1 180 ? 21.838 -10.342 -12.545 1.00 78.56 180 ARG A C 1
ATOM 1512 O O . ARG A 1 180 ? 20.830 -10.100 -11.882 1.00 78.56 180 ARG A O 1
ATOM 1519 N N . GLU A 1 181 ? 22.948 -9.627 -12.475 1.00 82.19 181 GLU A N 1
ATOM 1520 C CA . GLU A 1 181 ? 23.254 -8.507 -11.599 1.00 82.19 181 GLU A CA 1
ATOM 1521 C C . GLU A 1 181 ? 22.333 -7.301 -11.836 1.00 82.19 181 GLU A C 1
ATOM 1523 O O . GLU A 1 181 ? 22.148 -6.508 -10.915 1.00 82.19 181 GLU A O 1
ATOM 1528 N N . PHE A 1 182 ? 21.662 -7.192 -12.998 1.00 82.62 182 PHE A N 1
ATOM 1529 C CA . PHE A 1 182 ? 20.645 -6.146 -13.222 1.00 82.62 182 PHE A CA 1
ATOM 1530 C C . PHE A 1 182 ? 19.520 -6.190 -12.180 1.00 82.62 182 PHE A C 1
ATOM 1532 O O . PHE A 1 182 ? 18.824 -5.199 -11.972 1.00 82.62 182 PHE A O 1
ATOM 1539 N N . LYS A 1 183 ? 19.320 -7.336 -11.514 1.00 85.00 183 LYS A N 1
ATOM 1540 C CA . LYS A 1 183 ? 18.316 -7.464 -10.456 1.00 85.00 183 LYS A CA 1
ATOM 1541 C C . LYS A 1 183 ? 18.657 -6.687 -9.190 1.00 85.00 183 LYS A C 1
ATOM 1543 O O . LYS A 1 183 ? 17.780 -6.491 -8.358 1.00 85.00 183 LYS A O 1
ATOM 1548 N N . ASN A 1 184 ? 19.903 -6.240 -9.069 1.00 87.69 184 ASN A N 1
ATOM 1549 C CA . ASN A 1 184 ? 20.432 -5.598 -7.879 1.00 87.69 184 ASN A CA 1
ATOM 1550 C C . ASN A 1 184 ? 20.578 -4.075 -8.028 1.00 87.69 184 ASN A C 1
ATOM 1552 O O . ASN A 1 184 ? 21.236 -3.453 -7.201 1.00 87.69 184 ASN A O 1
ATOM 1556 N N . THR A 1 185 ? 19.990 -3.461 -9.061 1.00 86.56 185 THR A N 1
ATOM 1557 C CA . THR A 1 185 ? 20.163 -2.021 -9.328 1.00 86.56 185 THR A CA 1
ATOM 1558 C C . THR A 1 185 ? 19.436 -1.119 -8.333 1.00 86.56 185 THR A C 1
ATOM 1560 O O . THR A 1 185 ? 19.837 0.025 -8.149 1.00 86.56 185 THR A O 1
ATOM 1563 N N . ASN A 1 186 ? 18.378 -1.629 -7.702 1.00 91.06 186 ASN A N 1
ATOM 1564 C CA . ASN A 1 186 ? 17.459 -0.891 -6.837 1.00 91.06 186 ASN A CA 1
ATOM 1565 C C . ASN A 1 186 ? 16.977 -1.787 -5.692 1.00 91.06 186 ASN A C 1
ATOM 1567 O O . ASN A 1 186 ? 17.100 -3.010 -5.778 1.00 91.06 186 ASN A O 1
ATOM 1571 N N . VAL A 1 187 ? 16.454 -1.190 -4.618 1.00 92.00 187 VAL A N 1
ATOM 1572 C CA . VAL A 1 187 ? 16.105 -1.934 -3.402 1.00 92.00 187 VAL A CA 1
ATOM 1573 C C . VAL A 1 187 ? 14.765 -2.656 -3.512 1.00 92.00 187 VAL A C 1
ATOM 1575 O O . VAL A 1 187 ? 14.691 -3.819 -3.131 1.00 92.00 187 VAL A O 1
ATOM 1578 N N . ASP A 1 188 ? 13.719 -2.013 -4.036 1.00 94.31 188 ASP A N 1
ATOM 1579 C CA . ASP A 1 188 ? 12.407 -2.630 -4.274 1.00 94.31 188 ASP A CA 1
ATOM 1580 C C . ASP A 1 188 ? 11.666 -1.866 -5.371 1.00 94.31 188 ASP A C 1
ATOM 1582 O O . ASP A 1 188 ? 10.917 -0.924 -5.117 1.00 94.31 188 ASP A O 1
ATOM 1586 N N . LEU A 1 189 ? 11.876 -2.272 -6.619 1.00 94.38 189 LEU A N 1
ATOM 1587 C CA . LEU A 1 189 ? 11.463 -1.466 -7.766 1.00 94.38 189 LEU A CA 1
ATOM 1588 C C . LEU A 1 189 ? 9.949 -1.271 -7.884 1.00 94.38 189 LEU A C 1
ATOM 1590 O O . LEU A 1 189 ? 9.510 -0.218 -8.342 1.00 94.38 189 LEU A O 1
ATOM 1594 N N . LEU A 1 190 ? 9.140 -2.266 -7.503 1.00 95.25 190 LEU A N 1
ATOM 1595 C CA . LEU A 1 190 ? 7.685 -2.106 -7.546 1.00 95.25 190 LEU A CA 1
ATOM 1596 C C . LEU A 1 190 ? 7.219 -1.148 -6.454 1.00 95.25 190 LEU A C 1
ATOM 1598 O O . LEU A 1 190 ? 6.385 -0.287 -6.725 1.00 95.25 190 LEU A O 1
ATOM 1602 N N . ALA A 1 191 ? 7.746 -1.287 -5.236 1.00 96.00 191 ALA A N 1
ATOM 1603 C CA . ALA A 1 191 ? 7.417 -0.371 -4.155 1.00 96.00 191 ALA A CA 1
ATOM 1604 C C . ALA A 1 191 ? 7.892 1.057 -4.470 1.00 96.00 191 ALA A C 1
ATOM 1606 O O . ALA A 1 191 ? 7.135 2.001 -4.275 1.00 96.00 191 ALA A O 1
ATOM 1607 N N . GLU A 1 192 ? 9.084 1.221 -5.044 1.00 96.44 192 GLU A N 1
ATOM 1608 C CA . GLU A 1 192 ? 9.592 2.510 -5.525 1.00 96.44 192 GLU A CA 1
ATOM 1609 C C . GLU A 1 192 ? 8.685 3.119 -6.607 1.00 96.44 192 GLU A C 1
ATOM 1611 O O . GLU A 1 192 ? 8.343 4.296 -6.524 1.00 96.44 192 GLU A O 1
ATOM 1616 N N . ALA A 1 193 ? 8.229 2.327 -7.585 1.00 97.06 193 ALA A N 1
ATOM 1617 C CA . ALA A 1 193 ? 7.309 2.799 -8.623 1.00 97.06 193 ALA A CA 1
ATOM 1618 C C . ALA A 1 193 ? 5.944 3.217 -8.051 1.00 97.06 193 ALA A C 1
ATOM 1620 O O . ALA A 1 193 ? 5.378 4.231 -8.458 1.00 97.06 193 ALA A O 1
ATOM 1621 N N . VAL A 1 194 ? 5.420 2.467 -7.076 1.00 97.44 194 VAL A N 1
ATOM 1622 C CA . VAL A 1 194 ? 4.191 2.833 -6.353 1.00 97.44 194 VAL A CA 1
ATOM 1623 C C . VAL A 1 194 ? 4.399 4.115 -5.550 1.00 97.44 194 VAL A C 1
ATOM 1625 O O . VAL A 1 194 ? 3.546 4.999 -5.576 1.00 97.44 194 VAL A O 1
ATOM 1628 N N . TYR A 1 195 ? 5.533 4.243 -4.864 1.00 96.81 195 TYR A N 1
ATOM 1629 C CA . TYR A 1 195 ? 5.885 5.436 -4.101 1.00 96.81 195 TYR A CA 1
ATOM 1630 C C . TYR A 1 195 ? 6.001 6.671 -5.003 1.00 96.81 195 TYR A C 1
ATOM 1632 O O . TYR A 1 195 ? 5.480 7.733 -4.666 1.00 96.81 195 TYR A O 1
ATOM 1640 N N . PHE A 1 196 ? 6.608 6.515 -6.181 1.00 96.56 196 PHE A N 1
ATOM 1641 C CA . PHE A 1 196 ? 6.641 7.536 -7.222 1.00 96.56 196 PHE A CA 1
ATOM 1642 C C . PHE A 1 196 ? 5.226 7.921 -7.679 1.00 96.56 196 PHE A C 1
ATOM 1644 O O . PHE A 1 196 ? 4.889 9.103 -7.714 1.00 96.56 196 PHE A O 1
ATOM 1651 N N . PHE A 1 197 ? 4.365 6.936 -7.945 1.00 96.62 197 PHE A N 1
ATOM 1652 C CA . PHE A 1 197 ? 2.977 7.176 -8.339 1.00 96.62 197 PHE A CA 1
ATOM 1653 C C . PHE A 1 197 ? 2.156 7.904 -7.259 1.00 96.62 197 PHE A C 1
ATOM 1655 O O . PHE A 1 197 ? 1.342 8.761 -7.595 1.00 96.62 197 PHE A O 1
ATOM 1662 N N . CYS A 1 198 ? 2.398 7.651 -5.969 1.00 96.81 198 CYS A N 1
ATOM 1663 C CA . CYS A 1 198 ? 1.692 8.316 -4.860 1.00 96.81 198 CYS A CA 1
ATOM 1664 C C . CYS A 1 198 ? 1.911 9.843 -4.793 1.00 96.81 198 CYS A C 1
ATOM 1666 O O . CYS A 1 198 ? 1.226 10.534 -4.038 1.00 96.81 198 CYS A O 1
ATOM 1668 N N . ARG A 1 199 ? 2.857 10.377 -5.576 1.00 94.12 199 ARG A N 1
ATOM 1669 C CA . ARG A 1 199 ? 3.134 11.819 -5.706 1.00 94.12 199 ARG A CA 1
ATOM 1670 C C . ARG A 1 199 ? 2.292 12.499 -6.787 1.00 94.12 199 ARG A C 1
ATOM 1672 O O . ARG A 1 199 ? 2.423 13.702 -6.995 1.00 94.12 199 ARG A O 1
ATOM 1679 N N . THR A 1 200 ? 1.477 11.738 -7.509 1.00 93.75 200 THR A N 1
ATOM 1680 C CA . THR A 1 200 ? 0.641 12.241 -8.605 1.00 93.75 200 THR A CA 1
ATOM 1681 C C . THR A 1 200 ? -0.708 12.743 -8.095 1.00 93.75 200 THR A C 1
ATOM 1683 O O . THR A 1 200 ? -1.206 12.281 -7.064 1.00 93.75 200 THR A O 1
ATOM 1686 N N . TYR A 1 201 ? -1.328 13.662 -8.838 1.00 93.75 201 TYR A N 1
ATOM 1687 C CA . TYR A 1 201 ? -2.671 14.162 -8.530 1.00 93.75 201 TYR A CA 1
ATOM 1688 C C . TYR A 1 201 ? -3.723 13.048 -8.628 1.00 93.75 201 TYR A C 1
ATOM 1690 O O . TYR A 1 201 ? -4.625 12.958 -7.802 1.00 93.75 201 TYR A O 1
ATOM 1698 N N . GLU A 1 202 ? -3.564 12.146 -9.592 1.00 94.94 202 GLU A N 1
ATOM 1699 C CA . GLU A 1 202 ? -4.447 11.007 -9.815 1.00 94.94 202 GLU A CA 1
ATOM 1700 C C . GLU A 1 202 ? -4.475 10.083 -8.597 1.00 94.94 202 GLU A C 1
ATOM 1702 O O . GLU A 1 202 ? -5.538 9.610 -8.198 1.00 94.94 202 GLU A O 1
ATOM 1707 N N . SER A 1 203 ? -3.318 9.846 -7.970 1.00 96.75 203 SER A N 1
ATOM 1708 C CA . SER A 1 203 ? -3.246 9.029 -6.756 1.00 96.75 203 SER A CA 1
ATOM 1709 C C . SER A 1 203 ? -4.037 9.637 -5.590 1.00 96.75 203 SER A C 1
ATOM 1711 O O . SER A 1 203 ? -4.664 8.910 -4.818 1.00 96.75 203 SER A O 1
ATOM 1713 N N . GLU A 1 204 ? -4.063 10.967 -5.504 1.00 96.50 204 GLU A N 1
ATOM 1714 C CA . GLU A 1 204 ? -4.811 11.721 -4.502 1.00 96.50 204 GLU A CA 1
ATOM 1715 C C . GLU A 1 204 ? -6.321 11.636 -4.767 1.00 96.50 204 GLU A C 1
ATOM 1717 O O . GLU A 1 204 ? -7.098 11.291 -3.879 1.00 96.50 204 GLU A O 1
ATOM 1722 N N . GLU A 1 205 ? -6.742 11.857 -6.015 1.00 96.88 205 GLU A N 1
ATOM 1723 C CA . GLU A 1 205 ? -8.149 11.765 -6.420 1.00 96.88 205 GLU A CA 1
ATOM 1724 C C . GLU A 1 205 ? -8.720 10.359 -6.167 1.00 96.88 205 GLU A C 1
ATOM 1726 O O . GLU A 1 205 ? -9.798 10.208 -5.588 1.00 96.88 205 GLU A O 1
ATOM 1731 N N . ILE A 1 206 ? -7.970 9.307 -6.510 1.00 97.38 206 ILE A N 1
ATOM 1732 C CA . ILE A 1 206 ? -8.376 7.917 -6.258 1.00 97.38 206 ILE A CA 1
ATOM 1733 C C . ILE A 1 206 ? -8.520 7.646 -4.755 1.00 97.38 206 ILE A C 1
ATOM 1735 O O . ILE A 1 206 ? -9.476 6.986 -4.345 1.00 97.38 206 ILE A O 1
ATOM 1739 N N . MET A 1 207 ? -7.607 8.146 -3.916 1.00 96.62 207 MET A N 1
ATOM 1740 C CA . MET A 1 207 ? -7.702 7.963 -2.464 1.00 96.62 207 MET A CA 1
ATOM 1741 C C . MET A 1 207 ? -8.910 8.683 -1.862 1.00 96.62 207 MET A C 1
ATOM 1743 O O . MET A 1 207 ? -9.572 8.137 -0.972 1.00 96.62 207 MET A O 1
ATOM 1747 N N . GLN A 1 208 ? -9.261 9.862 -2.376 1.00 95.44 208 GLN A N 1
ATOM 1748 C CA . GLN A 1 208 ? -10.489 10.563 -1.994 1.00 95.44 208 GLN A CA 1
ATOM 1749 C C . GLN A 1 208 ? -11.736 9.759 -2.388 1.00 95.44 208 GLN A C 1
ATOM 1751 O O . GLN A 1 208 ? -12.642 9.572 -1.567 1.00 95.44 208 GLN A O 1
ATOM 1756 N N . LEU A 1 209 ? -11.773 9.219 -3.612 1.00 95.94 209 LEU A N 1
ATOM 1757 C CA . LEU A 1 209 ? -12.865 8.363 -4.084 1.00 95.94 209 LEU A CA 1
ATOM 1758 C C . LEU A 1 209 ? -12.979 7.076 -3.258 1.00 95.94 209 LEU A C 1
ATOM 1760 O O . LEU A 1 209 ? -14.082 6.697 -2.856 1.00 95.94 209 LEU A O 1
ATOM 1764 N N . PHE A 1 210 ? -11.855 6.433 -2.944 1.00 96.00 210 PHE A N 1
ATOM 1765 C CA . PHE A 1 210 ? -11.816 5.238 -2.105 1.00 96.00 210 PHE A CA 1
ATOM 1766 C C . PHE A 1 210 ? -12.296 5.525 -0.677 1.00 96.00 210 PHE A C 1
ATOM 1768 O O . PHE A 1 210 ? -13.128 4.793 -0.138 1.00 96.00 210 PHE A O 1
ATOM 1775 N N . THR A 1 211 ? -11.852 6.630 -0.078 1.00 94.00 211 THR A N 1
ATOM 1776 C CA . THR A 1 211 ? -12.290 7.045 1.262 1.00 94.00 211 THR A CA 1
ATOM 1777 C C . THR A 1 211 ? -13.791 7.319 1.288 1.00 94.00 211 THR A C 1
ATOM 1779 O O . THR A 1 211 ? -14.495 6.844 2.184 1.00 94.00 211 THR A O 1
ATOM 1782 N N . LYS A 1 212 ? -14.320 8.003 0.266 1.00 93.25 212 LYS A N 1
ATOM 1783 C CA . LYS A 1 212 ? -15.763 8.220 0.099 1.00 93.25 212 LYS A CA 1
ATOM 1784 C C . LYS A 1 212 ? -16.524 6.903 -0.058 1.00 93.25 212 LYS A C 1
ATOM 1786 O O . LYS A 1 212 ? -17.591 6.746 0.534 1.00 93.25 212 LYS A O 1
ATOM 1791 N N . PHE A 1 213 ? -15.978 5.951 -0.813 1.00 94.12 213 PHE A N 1
ATOM 1792 C CA . PHE A 1 213 ? -16.541 4.611 -0.952 1.00 94.12 213 PHE A CA 1
ATOM 1793 C C . PHE A 1 213 ? -16.647 3.897 0.403 1.00 94.12 213 PHE A C 1
ATOM 1795 O O . PHE A 1 213 ? -17.729 3.418 0.740 1.00 94.12 213 PHE A O 1
ATOM 1802 N N . LEU A 1 214 ? -15.590 3.891 1.222 1.00 92.81 214 LEU A N 1
ATOM 1803 C CA . LEU A 1 214 ? -15.602 3.245 2.544 1.00 92.81 214 LEU A CA 1
ATOM 1804 C C . LEU A 1 214 ? -16.660 3.825 3.499 1.00 92.81 214 LEU A C 1
ATOM 1806 O O . LEU A 1 214 ? -17.199 3.106 4.346 1.00 92.81 214 LEU A O 1
ATOM 1810 N N . HIS A 1 215 ? -16.977 5.111 3.345 1.00 88.62 215 HIS A N 1
ATOM 1811 C CA . HIS A 1 215 ? -17.986 5.823 4.136 1.00 88.62 215 HIS A CA 1
ATOM 1812 C C . HIS A 1 215 ? -19.388 5.788 3.521 1.00 88.62 215 HIS A C 1
ATOM 1814 O O . HIS A 1 215 ? -20.351 6.255 4.133 1.00 88.62 215 HIS A O 1
ATOM 1820 N N . SER A 1 216 ? -19.525 5.211 2.329 1.00 89.31 216 SER A N 1
ATOM 1821 C CA . SER A 1 216 ? -20.811 5.037 1.672 1.00 89.31 216 SER A CA 1
ATOM 1822 C C . SER A 1 216 ? -21.617 3.885 2.284 1.00 89.31 216 SER A C 1
ATOM 1824 O O . SER A 1 216 ? -21.145 3.096 3.109 1.00 89.31 216 SER A O 1
ATOM 1826 N N . THR A 1 217 ? -22.879 3.792 1.867 1.00 87.69 217 THR A N 1
ATOM 1827 C CA . THR A 1 217 ? -23.733 2.656 2.216 1.00 87.69 217 THR A CA 1
ATOM 1828 C C . THR A 1 217 ? -23.799 1.669 1.065 1.00 87.69 217 THR A C 1
ATOM 1830 O O . THR A 1 217 ? -23.899 2.064 -0.094 1.00 87.69 217 THR A O 1
ATOM 1833 N N . TYR A 1 218 ? -23.815 0.384 1.395 1.00 85.88 218 TYR A N 1
ATOM 1834 C CA . TYR A 1 218 ? -23.931 -0.703 0.438 1.00 85.88 218 TYR A CA 1
ATOM 1835 C C . TYR A 1 218 ? -25.287 -1.386 0.565 1.00 85.88 218 TYR A C 1
ATOM 1837 O O . TYR A 1 218 ? -25.710 -1.764 1.664 1.00 85.88 218 TYR A O 1
ATOM 1845 N N . LYS A 1 219 ? -25.977 -1.526 -0.569 1.00 85.44 219 LYS A N 1
ATOM 1846 C CA . LYS A 1 219 ? -27.256 -2.229 -0.663 1.00 85.44 219 LYS A CA 1
ATOM 1847 C C . LYS A 1 219 ? -27.012 -3.654 -1.134 1.00 85.44 219 LYS A C 1
ATOM 1849 O O . LYS A 1 219 ? -26.409 -3.848 -2.181 1.00 85.44 219 LYS A O 1
ATOM 1854 N N . TYR A 1 220 ? -27.522 -4.621 -0.384 1.00 79.88 220 TYR A N 1
ATOM 1855 C CA . TYR A 1 220 ? -27.423 -6.038 -0.717 1.00 79.88 220 TYR A CA 1
ATOM 1856 C C . TYR A 1 220 ? -28.737 -6.755 -0.444 1.00 79.88 220 TYR A C 1
ATOM 1858 O O . TYR A 1 220 ? -29.517 -6.360 0.427 1.00 79.88 220 TYR A O 1
ATOM 1866 N N . GLU A 1 221 ? -28.984 -7.830 -1.182 1.00 80.00 221 GLU A N 1
ATOM 1867 C CA . GLU A 1 221 ? -30.135 -8.689 -0.943 1.00 80.00 221 GLU A CA 1
ATOM 1868 C C . GLU A 1 221 ? -29.813 -9.718 0.142 1.00 80.00 221 GLU A C 1
ATOM 1870 O O . GLU A 1 221 ? -28.823 -10.444 0.082 1.00 80.00 221 GLU A O 1
ATOM 1875 N N . SER A 1 222 ? -30.676 -9.810 1.152 1.00 77.62 222 SER A N 1
ATOM 1876 C CA . SER A 1 222 ? -30.615 -10.865 2.161 1.00 77.62 222 SER A CA 1
ATOM 1877 C C . SER A 1 222 ? -31.977 -11.522 2.298 1.00 77.62 222 SER A C 1
ATOM 1879 O O . SER A 1 222 ? -33.010 -10.860 2.242 1.00 77.62 222 SER A O 1
ATOM 1881 N N . LYS A 1 223 ? -31.992 -12.831 2.558 1.00 79.31 223 LYS A N 1
ATOM 1882 C CA . LYS A 1 223 ? -33.224 -13.512 2.963 1.00 79.31 223 LYS A CA 1
ATOM 1883 C C . LYS A 1 223 ? -33.557 -13.177 4.417 1.00 79.31 223 LYS A C 1
ATOM 1885 O O . LYS A 1 223 ? -32.653 -13.090 5.252 1.00 79.31 223 LYS A O 1
ATOM 1890 N N . ASP A 1 224 ? -34.833 -12.955 4.709 1.00 77.44 224 ASP A N 1
ATOM 1891 C CA . ASP A 1 224 ? -35.343 -12.882 6.076 1.00 77.44 224 ASP A CA 1
ATOM 1892 C C . ASP A 1 224 ? -35.498 -14.285 6.692 1.00 77.44 224 ASP A C 1
ATOM 1894 O O . ASP A 1 224 ? -35.230 -15.305 6.050 1.00 77.44 224 ASP A O 1
ATOM 1898 N N . SER A 1 225 ? -35.931 -14.350 7.953 1.00 78.50 225 SER A N 1
ATOM 1899 C CA . SER A 1 225 ? -36.179 -15.615 8.659 1.00 78.50 225 SER A CA 1
ATOM 1900 C C . SER A 1 225 ? -37.253 -16.492 8.000 1.00 78.50 225 SER A C 1
ATOM 1902 O O . SER A 1 225 ? -37.344 -17.672 8.320 1.00 78.50 225 SER A O 1
ATOM 1904 N N . ASN A 1 226 ? -38.044 -15.930 7.081 1.00 83.06 226 ASN A N 1
ATOM 1905 C CA . ASN A 1 226 ? -39.087 -16.609 6.316 1.00 83.06 226 ASN A CA 1
ATOM 1906 C C . ASN A 1 226 ? -38.643 -16.906 4.868 1.00 83.06 226 ASN A C 1
ATOM 1908 O O . ASN A 1 226 ? -39.459 -17.327 4.048 1.00 83.06 226 ASN A O 1
ATOM 1912 N N . GLY A 1 227 ? -37.369 -16.675 4.531 1.00 79.50 227 GLY A N 1
ATOM 1913 C CA . GLY A 1 227 ? -36.797 -16.943 3.213 1.00 79.50 227 GLY A CA 1
ATOM 1914 C C . GLY A 1 227 ? -37.113 -15.901 2.133 1.00 79.50 227 GLY A C 1
ATOM 1915 O O . GLY A 1 227 ? -36.742 -16.125 0.978 1.00 79.50 227 GLY A O 1
ATOM 1916 N N . ARG A 1 228 ? -37.765 -14.777 2.466 1.00 84.00 228 ARG A N 1
ATOM 1917 C CA . ARG A 1 228 ? -38.082 -13.705 1.505 1.00 84.00 228 ARG A CA 1
ATOM 1918 C C . ARG A 1 228 ? -36.883 -12.788 1.318 1.00 84.00 228 ARG A C 1
ATOM 1920 O O . ARG A 1 228 ? -36.261 -12.384 2.297 1.00 84.00 228 ARG A O 1
ATOM 1927 N N . PHE A 1 229 ? -36.578 -12.441 0.071 1.00 82.00 229 PHE A N 1
ATOM 1928 C CA . PHE A 1 229 ? -35.525 -11.479 -0.235 1.00 82.00 229 PHE A CA 1
ATOM 1929 C C . PHE A 1 229 ? -35.936 -10.073 0.209 1.00 82.00 229 PHE A C 1
ATOM 1931 O O . PHE A 1 229 ? -37.032 -9.606 -0.098 1.00 82.00 229 PHE A O 1
ATOM 1938 N N . GLN A 1 230 ? -35.048 -9.412 0.945 1.00 83.12 230 GLN A N 1
ATOM 1939 C CA . GLN A 1 230 ? -3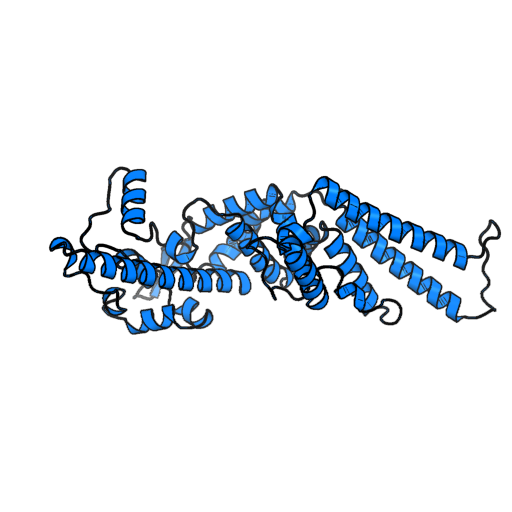5.167 -8.021 1.356 1.00 83.12 230 GLN A CA 1
ATOM 1940 C C . GLN A 1 230 ? -33.866 -7.293 1.023 1.00 83.12 230 GLN A C 1
ATOM 1942 O O . GLN A 1 230 ? -32.776 -7.788 1.323 1.00 83.12 230 GLN A O 1
ATOM 1947 N N . ILE A 1 231 ? -33.985 -6.103 0.436 1.00 83.06 231 ILE A N 1
ATOM 1948 C CA . ILE A 1 231 ? -32.846 -5.207 0.245 1.00 83.06 231 ILE A CA 1
ATOM 1949 C C . ILE A 1 231 ? -32.501 -4.604 1.603 1.00 83.06 231 ILE A C 1
ATOM 1951 O O . ILE A 1 231 ? -33.330 -3.945 2.233 1.00 83.06 231 ILE A O 1
ATOM 1955 N N . LYS A 1 232 ? -31.270 -4.828 2.051 1.00 81.44 232 LYS A N 1
ATOM 1956 C CA . LYS A 1 232 ? -30.712 -4.227 3.258 1.00 81.44 232 LYS A CA 1
ATOM 1957 C C . LYS A 1 232 ? -29.646 -3.222 2.879 1.00 81.44 232 LYS A C 1
ATOM 1959 O O . LYS A 1 232 ? -28.874 -3.441 1.952 1.00 81.44 232 LYS A O 1
ATOM 1964 N N . THR A 1 233 ? -29.595 -2.141 3.642 1.00 84.81 233 THR A N 1
ATOM 1965 C CA . THR A 1 233 ? -28.534 -1.141 3.561 1.00 84.81 233 THR A CA 1
ATOM 1966 C C . THR A 1 233 ? -27.596 -1.358 4.740 1.00 84.81 233 THR A C 1
ATOM 1968 O O . THR A 1 233 ? -28.047 -1.423 5.883 1.00 84.81 233 THR A O 1
ATOM 1971 N N . GLY A 1 234 ? -26.303 -1.499 4.472 1.00 83.88 234 GLY A N 1
ATOM 1972 C CA . GLY A 1 234 ? -25.267 -1.645 5.490 1.00 83.88 234 GLY A CA 1
ATOM 1973 C C . GLY A 1 234 ? -24.073 -0.741 5.220 1.00 83.88 234 GLY A C 1
ATOM 1974 O O . GLY A 1 234 ? -23.977 -0.114 4.168 1.00 83.88 234 GLY A O 1
ATOM 1975 N N . ILE A 1 235 ? -23.156 -0.686 6.179 1.00 90.06 235 ILE A N 1
ATOM 1976 C CA . ILE A 1 235 ? -21.845 -0.063 5.985 1.00 90.06 235 ILE A CA 1
ATOM 1977 C C . ILE A 1 235 ? -20.923 -0.989 5.182 1.00 90.06 235 ILE A C 1
ATOM 1979 O O . ILE A 1 235 ? -21.129 -2.211 5.149 1.00 90.06 235 ILE A O 1
ATOM 1983 N N . ILE A 1 236 ? -19.882 -0.420 4.578 1.00 91.81 236 ILE A N 1
ATOM 1984 C CA . ILE A 1 236 ? -18.782 -1.199 4.007 1.00 91.81 236 ILE A CA 1
ATOM 1985 C C . ILE A 1 236 ? -17.985 -1.850 5.141 1.00 91.81 236 ILE A C 1
ATOM 1987 O O . ILE A 1 236 ? -17.536 -1.197 6.083 1.00 91.81 236 ILE A O 1
ATOM 1991 N N . SER A 1 237 ? -17.834 -3.166 5.056 1.00 92.06 237 SER A N 1
ATOM 1992 C CA . SER A 1 237 ? -17.177 -4.023 6.039 1.00 92.06 237 SER A CA 1
ATOM 1993 C C . SER A 1 237 ? -16.366 -5.102 5.332 1.00 92.06 237 SER A C 1
ATOM 1995 O O . SER A 1 237 ? -16.571 -5.369 4.153 1.00 92.06 237 SER A O 1
ATOM 1997 N N . PHE A 1 238 ? -15.508 -5.815 6.057 1.00 92.62 238 PHE A N 1
ATOM 1998 C CA . PHE A 1 238 ? -14.727 -6.899 5.459 1.00 92.62 238 PHE A CA 1
ATOM 1999 C C . PHE A 1 238 ? -15.571 -8.010 4.811 1.00 92.62 238 PHE A C 1
ATOM 2001 O O . PHE A 1 238 ? -15.091 -8.675 3.901 1.00 92.62 238 PHE A O 1
ATOM 2008 N N . GLN A 1 239 ? -16.825 -8.203 5.238 1.00 88.56 239 GLN A N 1
ATOM 2009 C CA . GLN A 1 239 ? -17.688 -9.273 4.722 1.00 88.56 239 GLN A CA 1
ATOM 2010 C C . GLN A 1 239 ? -18.316 -8.957 3.360 1.00 88.56 239 GLN A C 1
ATOM 2012 O O . GLN A 1 239 ? -18.642 -9.882 2.626 1.00 88.56 239 GLN A O 1
ATOM 2017 N N . ASN A 1 240 ? -18.518 -7.676 3.045 1.00 90.38 240 ASN A N 1
ATOM 2018 C CA . ASN A 1 240 ? -19.138 -7.223 1.794 1.00 90.38 240 ASN A CA 1
ATOM 2019 C C . ASN A 1 240 ? -18.182 -6.397 0.919 1.00 90.38 240 ASN A C 1
ATOM 2021 O O . ASN A 1 240 ? -18.558 -6.021 -0.187 1.00 90.38 240 ASN A O 1
ATOM 2025 N N . PHE A 1 241 ? -16.958 -6.133 1.391 1.00 92.94 241 PHE A N 1
ATOM 2026 C CA . PHE A 1 241 ? -15.979 -5.296 0.702 1.00 92.94 241 PHE A CA 1
ATOM 2027 C C . PHE A 1 241 ? -15.713 -5.764 -0.724 1.00 92.94 241 PHE A C 1
ATOM 2029 O O . PHE A 1 241 ? -15.756 -4.949 -1.629 1.00 92.94 241 PHE A O 1
ATOM 2036 N N . GLU A 1 242 ? -15.451 -7.054 -0.941 1.00 92.88 242 GLU A N 1
ATOM 2037 C CA . GLU A 1 242 ? -15.077 -7.540 -2.273 1.00 92.88 242 GLU A CA 1
ATOM 2038 C C . GLU A 1 242 ? -16.178 -7.287 -3.307 1.00 92.88 242 GLU A C 1
ATOM 2040 O O . GLU A 1 242 ? -15.902 -6.752 -4.379 1.00 92.88 242 GLU A O 1
ATOM 2045 N N . GLU A 1 243 ? -17.426 -7.609 -2.973 1.00 91.88 243 GLU A N 1
ATOM 2046 C CA . GLU A 1 243 ? -18.569 -7.397 -3.862 1.00 91.88 243 GLU A CA 1
ATOM 2047 C C . GLU A 1 243 ? -18.838 -5.901 -4.085 1.00 91.88 243 GLU A C 1
ATOM 2049 O O . GLU A 1 243 ? -18.986 -5.458 -5.224 1.00 91.88 243 GLU A O 1
ATOM 2054 N N . ALA A 1 244 ? -18.837 -5.111 -3.007 1.00 92.81 244 ALA A N 1
ATOM 2055 C CA . ALA A 1 244 ? -19.080 -3.674 -3.065 1.00 92.81 244 ALA A CA 1
ATOM 2056 C C . ALA A 1 244 ? -17.977 -2.916 -3.815 1.00 92.81 244 ALA A C 1
ATOM 2058 O O . ALA A 1 244 ? -18.266 -2.021 -4.597 1.00 92.81 244 ALA A O 1
ATOM 2059 N N . PHE A 1 245 ? -16.715 -3.274 -3.591 1.00 95.00 245 PHE A N 1
ATOM 2060 C CA . PHE A 1 245 ? -15.579 -2.606 -4.212 1.00 95.00 245 PHE A CA 1
ATOM 2061 C C . PHE A 1 245 ? -15.457 -2.987 -5.684 1.00 95.00 245 PHE A C 1
ATOM 2063 O O . PHE A 1 245 ? -15.179 -2.121 -6.503 1.00 95.00 245 PHE A O 1
ATOM 2070 N N . THR A 1 246 ? -15.736 -4.244 -6.052 1.00 94.19 246 THR A N 1
ATOM 2071 C CA . THR A 1 246 ? -15.742 -4.671 -7.464 1.00 94.19 246 THR A CA 1
ATOM 2072 C C . THR A 1 246 ? -16.729 -3.849 -8.293 1.00 94.19 246 THR A C 1
ATOM 2074 O O . THR A 1 246 ? -16.395 -3.438 -9.403 1.00 94.19 246 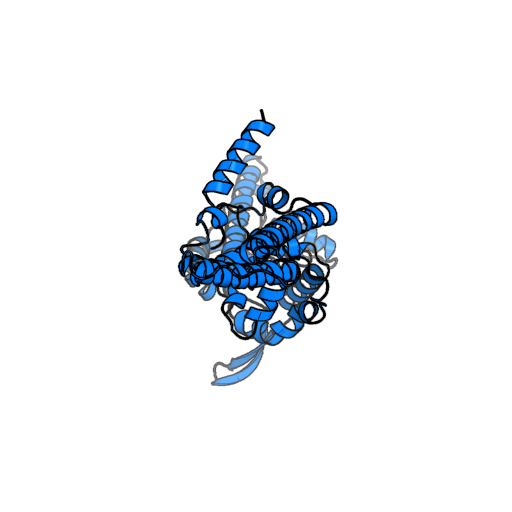THR A O 1
ATOM 2077 N N . SER A 1 247 ? -17.928 -3.577 -7.766 1.00 91.81 247 SER A N 1
ATOM 2078 C CA . SER A 1 247 ? -18.954 -2.836 -8.510 1.00 91.81 247 SER A CA 1
ATOM 2079 C C . SER A 1 247 ? -18.620 -1.355 -8.704 1.00 91.81 247 SER A C 1
ATOM 2081 O O . SER A 1 247 ? -19.060 -0.773 -9.692 1.00 91.81 247 SER A O 1
ATOM 2083 N N . THR A 1 248 ? -17.802 -0.763 -7.829 1.00 94.06 248 THR A N 1
ATOM 2084 C CA . THR A 1 248 ? -17.380 0.648 -7.909 1.00 94.06 248 THR A CA 1
ATOM 2085 C C . THR A 1 248 ? -15.933 0.835 -8.371 1.00 94.06 248 THR A C 1
ATOM 2087 O O . THR A 1 248 ? -15.487 1.967 -8.535 1.00 94.06 248 THR A O 1
ATOM 2090 N N . LEU A 1 249 ? -15.169 -0.244 -8.588 1.00 95.31 249 LEU A N 1
ATOM 2091 C CA . LEU A 1 249 ? -13.728 -0.176 -8.859 1.00 95.31 249 LEU A CA 1
ATOM 2092 C C . LEU A 1 249 ? -13.411 0.696 -10.077 1.00 95.31 249 LEU A C 1
ATOM 2094 O O . LEU A 1 249 ? -12.478 1.488 -10.036 1.00 95.31 249 LEU A O 1
ATOM 2098 N N . LYS A 1 250 ? -14.190 0.574 -11.159 1.00 94.44 250 LYS A N 1
ATOM 2099 C CA . LYS A 1 250 ? -13.976 1.369 -12.380 1.00 94.44 250 LYS A CA 1
ATOM 2100 C C . LYS A 1 250 ? -14.147 2.866 -12.146 1.00 94.44 250 LYS A C 1
ATOM 2102 O O . LYS A 1 250 ? -13.394 3.635 -12.726 1.00 94.44 250 LYS A O 1
ATOM 2107 N N . GLU A 1 251 ? -15.102 3.249 -11.303 1.00 95.19 251 GLU A N 1
ATOM 2108 C CA . GLU A 1 251 ? -15.345 4.646 -10.931 1.00 95.19 251 GLU A CA 1
ATOM 2109 C C . GLU A 1 251 ? -14.218 5.164 -10.032 1.00 95.19 251 GLU A C 1
ATOM 2111 O O . GLU A 1 251 ? -13.691 6.245 -10.257 1.00 95.19 251 GLU A O 1
ATOM 2116 N N . ILE A 1 252 ? -13.778 4.362 -9.058 1.00 96.50 252 ILE A N 1
ATOM 2117 C CA . ILE A 1 252 ? -12.665 4.730 -8.168 1.00 96.50 252 ILE A CA 1
ATOM 2118 C C . ILE A 1 252 ? -11.356 4.888 -8.952 1.00 96.50 252 ILE A C 1
ATOM 2120 O O . ILE A 1 252 ? -10.566 5.775 -8.649 1.00 96.50 252 ILE A O 1
ATOM 2124 N N . LEU A 1 253 ? -11.133 4.053 -9.970 1.00 95.88 253 LEU A N 1
ATOM 2125 C CA . LEU A 1 253 ? -9.958 4.108 -10.842 1.00 95.88 253 LEU A CA 1
ATOM 2126 C C . LEU A 1 253 ? -10.137 5.020 -12.063 1.00 95.88 253 LEU A C 1
ATOM 2128 O O . LEU A 1 253 ? -9.246 5.057 -12.910 1.00 95.88 253 LEU A O 1
ATOM 2132 N N . GLU A 1 254 ? -11.247 5.762 -12.165 1.00 95.00 254 GLU A N 1
ATOM 2133 C CA . GLU A 1 254 ? -11.509 6.681 -13.278 1.00 95.00 254 GLU A CA 1
ATOM 2134 C C . GLU A 1 254 ? -10.328 7.620 -13.596 1.00 95.00 254 GLU A C 1
ATOM 2136 O O . GLU A 1 254 ? -9.993 7.756 -14.779 1.00 95.00 254 GLU A O 1
ATOM 2141 N N . PRO A 1 255 ? -9.643 8.212 -12.592 1.00 95.06 255 PRO A N 1
ATOM 2142 C CA . PRO A 1 255 ? -8.530 9.130 -12.838 1.00 95.06 255 PRO A CA 1
ATOM 2143 C C . PRO A 1 255 ? -7.390 8.510 -13.655 1.00 95.06 255 PRO A C 1
ATOM 2145 O O . PRO A 1 255 ? -6.767 9.191 -14.465 1.00 95.06 255 PRO A O 1
ATOM 2148 N N . LEU A 1 256 ? -7.158 7.200 -13.523 1.00 91.81 256 LEU A N 1
ATOM 2149 C CA . LEU A 1 256 ? -6.089 6.505 -14.244 1.00 91.81 256 LEU A CA 1
ATOM 2150 C C . LEU A 1 256 ? -6.360 6.412 -15.748 1.00 91.81 256 LEU A C 1
ATOM 2152 O O . LEU A 1 256 ? -5.425 6.443 -16.543 1.00 91.81 256 LEU A O 1
ATOM 2156 N N . TRP A 1 257 ? -7.629 6.326 -16.155 1.00 86.88 257 TRP A N 1
ATOM 2157 C CA . TRP A 1 257 ? -8.006 6.221 -17.569 1.00 86.88 257 TRP A CA 1
ATOM 2158 C C . TRP A 1 257 ? -7.884 7.543 -18.328 1.00 86.88 257 TRP A C 1
ATOM 2160 O O . TRP A 1 257 ? -7.881 7.546 -19.556 1.00 86.88 257 TRP A O 1
ATOM 2170 N N . LYS A 1 258 ? -7.805 8.669 -17.611 1.00 83.12 258 LYS A N 1
ATOM 2171 C CA . LYS A 1 258 ? -7.658 10.013 -18.192 1.00 83.12 258 LYS A CA 1
ATOM 2172 C C . LYS A 1 258 ? -6.199 10.383 -18.450 1.00 83.12 258 LYS A C 1
ATOM 2174 O O . LYS A 1 258 ? -5.927 11.444 -19.009 1.00 83.12 258 LYS A O 1
ATOM 2179 N N . ARG A 1 259 ? -5.269 9.526 -18.032 1.00 81.56 259 ARG A N 1
ATOM 2180 C CA . ARG A 1 259 ? -3.842 9.780 -18.126 1.00 81.56 259 ARG A CA 1
ATOM 2181 C C . ARG A 1 259 ? -3.356 9.660 -19.566 1.00 81.56 259 ARG A C 1
ATOM 2183 O O . ARG A 1 259 ? -3.658 8.684 -20.246 1.00 81.56 259 ARG A O 1
ATOM 2190 N N . ASP A 1 260 ? -2.558 10.630 -20.002 1.00 80.19 260 ASP A N 1
ATOM 2191 C CA . ASP A 1 260 ? -1.852 10.556 -21.278 1.00 80.19 260 ASP A CA 1
ATOM 2192 C C . ASP A 1 260 ? -0.487 9.865 -21.087 1.00 80.19 260 ASP A C 1
ATOM 2194 O O . ASP A 1 260 ? 0.410 10.444 -20.462 1.00 80.19 260 ASP A O 1
ATOM 2198 N N . PRO A 1 261 ? -0.290 8.641 -21.611 1.00 74.81 261 PRO A N 1
ATOM 2199 C CA . PRO A 1 261 ? 0.980 7.934 -21.488 1.00 74.81 261 PRO A CA 1
ATOM 2200 C C . PRO A 1 261 ? 2.070 8.493 -22.420 1.00 74.81 261 PRO A C 1
ATOM 2202 O O . PRO A 1 261 ? 3.222 8.069 -22.321 1.00 74.81 261 PRO A O 1
ATOM 2205 N N . SER A 1 262 ? 1.749 9.423 -23.331 1.00 76.69 262 SER A N 1
ATOM 2206 C CA . SER A 1 262 ? 2.670 9.894 -24.377 1.00 76.69 262 SER A CA 1
ATOM 2207 C C . SER A 1 262 ? 3.924 10.598 -23.841 1.00 76.69 262 SER A C 1
ATOM 2209 O O . SER A 1 262 ? 4.962 10.599 -24.503 1.00 76.69 262 SER A O 1
ATOM 2211 N N . TYR A 1 263 ? 3.864 11.131 -22.617 1.00 81.38 263 TYR A N 1
ATOM 2212 C CA . TYR A 1 263 ? 4.976 11.820 -21.954 1.00 81.38 263 TYR A CA 1
ATOM 2213 C C . TYR A 1 263 ? 5.743 10.944 -20.953 1.00 81.38 263 TYR A C 1
ATOM 2215 O O . TYR A 1 263 ? 6.597 11.440 -20.216 1.00 81.38 263 TYR A O 1
ATOM 2223 N N . SER A 1 264 ? 5.463 9.639 -20.912 1.00 90.31 264 SER A N 1
ATOM 2224 C CA . SER A 1 264 ? 6.116 8.716 -19.987 1.00 90.31 264 SER A CA 1
ATOM 2225 C C . SER A 1 264 ? 7.596 8.508 -20.330 1.00 90.31 264 SER A C 1
ATOM 2227 O O . SER A 1 264 ? 7.949 7.823 -21.296 1.00 90.31 264 SER A O 1
ATOM 2229 N N . LEU A 1 265 ? 8.487 9.065 -19.498 1.00 92.69 265 LEU A N 1
ATOM 2230 C CA . LEU A 1 265 ? 9.932 8.824 -19.605 1.00 92.69 265 LEU A CA 1
ATOM 2231 C C . LEU A 1 265 ? 10.257 7.337 -19.451 1.00 92.69 265 LEU A C 1
ATOM 2233 O O . LEU A 1 265 ? 11.107 6.808 -20.166 1.00 92.69 265 LEU A O 1
ATOM 2237 N N . GLY A 1 266 ? 9.567 6.656 -18.538 1.00 95.25 266 GLY A N 1
ATOM 2238 C CA . GLY A 1 266 ? 9.782 5.240 -18.303 1.00 95.25 266 GLY A CA 1
ATOM 2239 C C . GLY A 1 266 ? 9.252 4.360 -19.439 1.00 95.25 266 GLY A C 1
ATOM 2240 O O . GLY A 1 266 ? 9.965 3.451 -19.857 1.00 95.25 266 GLY A O 1
ATOM 2241 N N . LYS A 1 267 ? 8.108 4.676 -20.067 1.00 94.25 267 LYS A N 1
ATOM 2242 C CA . LYS A 1 267 ? 7.670 3.975 -21.291 1.00 94.25 267 LYS A CA 1
ATOM 2243 C C . LYS A 1 267 ? 8.680 4.132 -22.424 1.00 94.25 267 LYS A C 1
ATOM 2245 O O . LYS A 1 267 ? 9.003 3.153 -23.091 1.00 94.25 267 LYS A O 1
ATOM 2250 N N . ARG A 1 268 ? 9.217 5.342 -22.609 1.00 93.62 268 ARG A N 1
ATOM 2251 C CA . ARG A 1 268 ? 10.278 5.592 -23.590 1.00 93.62 268 ARG A CA 1
ATOM 2252 C C . ARG A 1 268 ? 11.523 4.758 -23.294 1.00 93.62 268 ARG A C 1
ATOM 2254 O O . ARG A 1 268 ? 12.062 4.140 -24.205 1.00 93.62 268 ARG A O 1
ATOM 2261 N N . ALA A 1 269 ? 11.953 4.713 -22.034 1.00 94.94 269 ALA A N 1
ATOM 2262 C CA . ALA A 1 269 ? 13.082 3.889 -21.616 1.00 94.94 269 ALA A CA 1
ATOM 2263 C C . ALA A 1 269 ? 12.830 2.397 -21.871 1.00 94.94 269 ALA A C 1
ATOM 2265 O O . ALA A 1 269 ? 13.694 1.700 -22.393 1.00 94.94 269 ALA A O 1
ATOM 2266 N N . TYR A 1 270 ? 11.630 1.920 -21.544 1.00 94.81 270 TYR A N 1
ATOM 2267 C CA . TYR A 1 270 ? 11.213 0.547 -21.788 1.00 94.81 270 TYR A CA 1
ATOM 2268 C C . TYR A 1 270 ? 11.294 0.178 -23.271 1.00 94.81 270 TYR A C 1
ATOM 2270 O O . TYR A 1 270 ? 11.847 -0.866 -23.607 1.00 94.81 270 TYR A O 1
ATOM 2278 N N . ASP A 1 271 ? 10.756 1.024 -24.152 1.00 92.62 271 ASP A N 1
ATOM 2279 C CA . ASP A 1 271 ? 10.720 0.755 -25.591 1.00 92.62 271 ASP A CA 1
ATOM 2280 C C . ASP A 1 271 ? 12.120 0.724 -26.203 1.00 92.62 271 ASP A C 1
ATOM 2282 O O . ASP A 1 271 ? 12.419 -0.200 -26.956 1.00 92.62 271 ASP A O 1
ATOM 2286 N N . ILE A 1 272 ? 12.987 1.665 -25.814 1.00 92.81 272 ILE A N 1
ATOM 2287 C CA . ILE A 1 272 ? 14.391 1.699 -26.247 1.00 92.81 272 ILE A CA 1
ATOM 2288 C C . ILE A 1 272 ? 15.112 0.427 -25.802 1.00 92.81 272 ILE A C 1
ATOM 2290 O O . ILE A 1 272 ? 15.672 -0.271 -26.636 1.00 92.81 272 ILE A O 1
ATOM 2294 N N . VAL A 1 273 ? 15.015 0.049 -24.522 1.00 91.00 273 VAL A N 1
ATOM 2295 C CA . VAL A 1 273 ? 15.667 -1.174 -24.023 1.00 91.00 273 VAL A CA 1
ATOM 2296 C C . VAL A 1 273 ? 15.131 -2.416 -24.741 1.00 91.00 273 VAL A C 1
ATOM 2298 O O . VAL A 1 273 ? 15.893 -3.314 -25.082 1.00 91.00 273 VAL A O 1
ATOM 2301 N N . MET A 1 274 ? 13.826 -2.502 -25.004 1.00 89.88 274 MET A N 1
ATOM 2302 C CA . MET A 1 274 ? 13.259 -3.630 -25.753 1.00 89.88 274 MET A CA 1
ATOM 2303 C C . MET A 1 274 ? 13.743 -3.674 -27.211 1.00 89.88 274 MET A C 1
ATOM 2305 O O . MET A 1 274 ? 13.941 -4.770 -27.748 1.00 89.88 274 MET A O 1
ATOM 2309 N N . GLU A 1 275 ? 13.910 -2.517 -27.854 1.00 87.81 275 GLU A N 1
ATOM 2310 C CA . GLU A 1 275 ? 14.454 -2.405 -29.208 1.00 87.81 275 GLU A CA 1
ATOM 2311 C C . GLU A 1 275 ? 15.938 -2.778 -29.245 1.00 87.81 275 GLU A C 1
ATOM 2313 O O . GLU A 1 275 ? 16.306 -3.653 -30.030 1.00 87.81 275 GLU A O 1
ATOM 2318 N N . ASP A 1 276 ? 16.752 -2.235 -28.343 1.00 85.94 276 ASP A N 1
ATOM 2319 C CA . ASP A 1 276 ? 18.179 -2.544 -28.222 1.00 85.94 276 ASP A CA 1
ATOM 2320 C C . ASP A 1 276 ? 18.412 -4.037 -28.036 1.00 85.94 276 ASP A C 1
ATOM 2322 O O . ASP A 1 276 ? 19.232 -4.632 -28.722 1.00 85.94 276 ASP A O 1
ATOM 2326 N N . MET A 1 277 ? 17.601 -4.696 -27.211 1.00 82.56 277 MET A N 1
ATOM 2327 C CA . MET A 1 277 ? 17.697 -6.143 -26.993 1.00 82.56 277 MET A CA 1
ATOM 2328 C C . MET A 1 277 ? 17.343 -6.951 -28.250 1.00 82.56 277 MET A C 1
ATOM 2330 O O . MET A 1 277 ? 17.847 -8.059 -28.468 1.00 82.56 277 MET A O 1
ATOM 2334 N N . ARG A 1 278 ? 16.464 -6.423 -29.112 1.00 80.81 278 ARG A N 1
ATOM 2335 C CA . ARG A 1 278 ? 16.208 -7.011 -30.435 1.00 80.81 278 ARG A CA 1
ATOM 2336 C C . ARG A 1 278 ? 17.424 -6.833 -31.337 1.00 80.81 278 ARG A C 1
ATOM 2338 O O . ARG A 1 278 ? 17.758 -7.768 -32.068 1.00 80.81 278 ARG A O 1
ATOM 2345 N N . LEU A 1 279 ? 18.056 -5.663 -31.283 1.00 80.06 279 LEU A N 1
ATOM 2346 C CA . LEU A 1 279 ? 19.235 -5.354 -32.077 1.00 80.06 279 LEU A CA 1
ATOM 2347 C C . LEU A 1 279 ? 20.441 -6.194 -31.639 1.00 80.06 279 LEU A C 1
ATOM 2349 O O . LEU A 1 279 ? 21.110 -6.786 -32.478 1.00 80.06 279 LEU A O 1
ATOM 2353 N N . GLU A 1 280 ? 20.653 -6.349 -30.337 1.00 78.56 280 GLU A N 1
ATOM 2354 C CA . GLU A 1 280 ? 21.732 -7.135 -29.740 1.00 78.56 280 GLU A CA 1
ATOM 2355 C C . GLU A 1 280 ? 21.592 -8.628 -30.051 1.00 78.56 280 GLU A C 1
ATOM 2357 O O . GLU A 1 280 ? 22.566 -9.313 -30.364 1.00 78.56 280 GLU A O 1
ATOM 2362 N N . SER A 1 281 ? 20.364 -9.149 -30.060 1.00 76.50 281 SER A N 1
ATOM 2363 C CA . SER A 1 281 ? 20.115 -10.509 -30.538 1.00 76.50 281 SER A CA 1
ATOM 2364 C C . SER A 1 281 ? 20.467 -10.681 -32.018 1.00 76.50 281 SER A C 1
ATOM 2366 O O . SER A 1 281 ? 20.967 -11.745 -32.388 1.00 76.50 281 SER A O 1
ATOM 2368 N N . ALA A 1 282 ? 20.185 -9.686 -32.865 1.00 75.44 282 ALA A N 1
ATOM 2369 C CA . ALA A 1 282 ? 20.546 -9.734 -34.279 1.00 75.44 282 ALA A CA 1
ATOM 2370 C C . ALA A 1 282 ? 22.068 -9.649 -34.449 1.00 75.44 282 ALA A C 1
ATOM 2372 O O . ALA A 1 282 ? 22.645 -10.485 -35.136 1.00 75.44 282 ALA A O 1
ATOM 2373 N N . TYR A 1 283 ? 22.716 -8.721 -33.743 1.00 76.19 283 TYR A N 1
ATOM 2374 C CA . TYR A 1 283 ? 24.168 -8.580 -33.691 1.00 76.19 283 TYR A CA 1
ATOM 2375 C C . TYR A 1 283 ? 24.853 -9.889 -33.286 1.00 76.19 283 TYR A C 1
ATOM 2377 O O . TYR A 1 283 ? 25.718 -10.378 -34.005 1.00 76.19 283 TYR A O 1
ATOM 2385 N N . ASN A 1 284 ? 24.432 -10.513 -32.183 1.00 75.62 284 ASN A N 1
ATOM 2386 C CA . ASN A 1 284 ? 25.028 -11.762 -31.708 1.00 75.62 284 ASN A CA 1
ATOM 2387 C C . ASN A 1 284 ? 24.818 -12.924 -32.684 1.00 75.62 284 ASN A C 1
ATOM 2389 O O . ASN A 1 284 ? 25.719 -13.743 -32.868 1.00 75.62 284 ASN A O 1
ATOM 2393 N N . TYR A 1 285 ? 23.658 -12.987 -33.345 1.00 76.44 285 TYR A N 1
ATOM 2394 C CA . TYR A 1 285 ? 23.431 -13.957 -34.413 1.00 76.44 285 TYR A CA 1
ATOM 2395 C C . TYR A 1 285 ? 24.412 -13.745 -35.573 1.00 76.44 285 TYR A C 1
ATOM 2397 O O . TYR A 1 285 ? 25.070 -14.699 -35.979 1.00 76.44 285 TYR A O 1
ATOM 2405 N N . LEU A 1 286 ? 24.570 -12.510 -36.056 1.00 70.75 286 LEU A N 1
ATOM 2406 C CA . LEU A 1 286 ? 25.493 -12.187 -37.149 1.00 70.75 286 LEU A CA 1
ATOM 2407 C C . LEU A 1 286 ? 26.952 -12.469 -36.772 1.00 70.75 286 LEU A C 1
ATOM 2409 O O . LEU A 1 286 ? 27.657 -13.140 -37.521 1.00 70.75 286 LEU A O 1
ATOM 2413 N N . SER A 1 287 ? 27.373 -12.057 -35.577 1.00 68.44 287 SER A N 1
ATOM 2414 C CA . SER A 1 287 ? 28.714 -12.307 -35.041 1.00 68.44 287 SER A CA 1
ATOM 2415 C C . SER A 1 287 ? 29.019 -13.803 -34.883 1.00 68.44 287 SER A C 1
ATOM 2417 O O . SER A 1 287 ? 30.163 -14.226 -35.036 1.00 68.44 287 SER A O 1
ATOM 2419 N N . SER A 1 288 ? 28.002 -14.638 -34.633 1.00 71.62 288 SER A N 1
ATOM 2420 C CA . SER A 1 288 ? 28.167 -16.096 -34.532 1.00 71.62 288 SER A CA 1
ATOM 2421 C C . SER A 1 288 ? 28.398 -16.808 -35.873 1.00 71.62 288 SER A C 1
ATOM 2423 O O . SER A 1 288 ? 28.814 -17.967 -35.878 1.00 71.62 288 SER A O 1
ATOM 2425 N N . LEU A 1 289 ? 28.167 -16.134 -37.008 1.00 70.25 289 LEU A N 1
ATOM 2426 C CA . LEU A 1 289 ? 28.405 -16.684 -38.350 1.00 70.25 289 LEU A CA 1
ATOM 2427 C C . LEU A 1 289 ? 29.899 -16.678 -38.748 1.00 70.25 289 LEU A C 1
ATOM 2429 O O . LEU A 1 289 ? 30.253 -17.253 -39.780 1.00 70.25 289 LEU A O 1
ATOM 2433 N N . GLY A 1 290 ? 30.776 -16.094 -37.919 1.00 63.50 290 GLY A N 1
ATOM 2434 C CA . GLY A 1 290 ? 32.233 -16.058 -38.101 1.00 63.50 290 GLY A CA 1
ATOM 2435 C C . GLY A 1 290 ? 32.713 -15.082 -39.185 1.00 63.50 290 GLY A C 1
ATOM 2436 O O . GLY A 1 290 ? 31.935 -14.302 -39.730 1.00 63.50 290 GLY A O 1
ATOM 2437 N N . ASP A 1 291 ? 34.002 -15.167 -39.541 1.00 58.75 291 ASP A N 1
ATOM 2438 C CA . ASP A 1 291 ? 34.711 -14.260 -40.475 1.00 58.75 291 ASP A CA 1
ATOM 2439 C C . ASP A 1 291 ? 34.115 -14.180 -41.902 1.00 58.75 291 ASP A C 1
ATOM 2441 O O . ASP A 1 291 ? 34.572 -13.398 -42.734 1.00 58.75 291 ASP A O 1
ATOM 2445 N N . GLY A 1 292 ? 33.105 -14.998 -42.218 1.00 54.09 292 GLY A N 1
ATOM 2446 C CA . GLY A 1 292 ? 32.405 -14.998 -43.505 1.00 54.09 292 GLY A CA 1
ATOM 2447 C C . GLY A 1 292 ? 31.276 -13.969 -43.625 1.00 54.09 292 GLY A C 1
ATOM 2448 O O . GLY A 1 292 ? 30.776 -13.768 -44.730 1.00 54.09 292 GLY A O 1
ATOM 2449 N N . TYR A 1 293 ? 30.868 -13.323 -42.527 1.00 59.31 293 TYR A N 1
ATOM 2450 C CA . TYR A 1 293 ? 29.789 -12.329 -42.507 1.00 59.31 293 TYR A CA 1
ATOM 2451 C C . TYR A 1 293 ? 30.334 -10.942 -42.132 1.00 59.31 293 TYR A C 1
ATOM 2453 O O . TYR A 1 293 ? 30.080 -10.416 -41.052 1.00 59.31 293 TYR A O 1
ATOM 2461 N N . ILE A 1 294 ? 31.120 -10.348 -43.034 1.00 63.84 294 ILE A N 1
ATOM 2462 C CA . ILE A 1 294 ? 31.596 -8.965 -42.914 1.00 63.84 294 ILE A CA 1
ATOM 2463 C C . ILE A 1 294 ? 30.712 -8.085 -43.796 1.00 63.84 294 ILE A C 1
ATOM 2465 O O . ILE A 1 294 ? 30.958 -7.927 -44.993 1.00 63.84 294 ILE A O 1
ATOM 2469 N N . ASN A 1 295 ? 29.665 -7.522 -43.203 1.00 72.88 295 ASN A N 1
ATOM 2470 C CA . ASN A 1 295 ? 28.848 -6.518 -43.867 1.00 72.88 295 ASN A CA 1
ATOM 2471 C C . ASN A 1 295 ? 29.385 -5.125 -43.567 1.00 72.88 295 ASN A C 1
ATOM 2473 O O . ASN A 1 295 ? 29.677 -4.782 -42.421 1.00 72.88 295 ASN A O 1
ATOM 2477 N N . TYR A 1 296 ? 29.465 -4.311 -44.612 1.00 80.31 296 TYR A N 1
ATOM 2478 C CA . TYR A 1 296 ? 29.762 -2.895 -44.500 1.00 80.31 296 TYR A CA 1
ATOM 2479 C C . TYR A 1 296 ? 28.499 -2.090 -44.780 1.00 80.31 296 TYR A C 1
ATOM 2481 O O . TYR A 1 296 ? 27.694 -2.441 -45.646 1.00 80.31 296 TYR A O 1
ATOM 2489 N N . THR A 1 297 ? 28.340 -0.975 -44.080 1.00 79.25 297 THR A N 1
ATOM 2490 C CA . THR A 1 297 ? 27.333 0.023 -44.423 1.00 79.25 297 THR A CA 1
ATOM 2491 C C . THR A 1 297 ? 27.632 0.633 -45.793 1.00 79.25 297 THR A C 1
ATOM 2493 O O . THR A 1 297 ? 28.734 0.523 -46.335 1.00 79.25 297 THR A O 1
ATOM 2496 N N . THR A 1 298 ? 26.674 1.377 -46.342 1.00 81.94 298 THR A N 1
ATOM 2497 C CA . THR A 1 298 ? 26.881 2.153 -47.576 1.00 81.94 298 THR A CA 1
ATOM 2498 C C . THR A 1 298 ? 28.010 3.186 -47.464 1.00 81.94 298 THR A C 1
ATOM 2500 O O . THR A 1 298 ? 28.547 3.606 -48.486 1.00 81.94 298 THR A O 1
ATOM 2503 N N . SER A 1 299 ? 28.397 3.579 -46.245 1.00 83.94 299 SER A N 1
ATOM 2504 C CA . SER A 1 299 ? 29.533 4.464 -45.965 1.00 83.94 299 SER A CA 1
ATOM 2505 C C . SER A 1 299 ? 30.861 3.729 -45.734 1.00 83.94 299 SER A C 1
ATOM 2507 O O . SER A 1 299 ? 31.872 4.384 -45.494 1.00 83.94 299 SER A O 1
ATOM 2509 N N . GLY A 1 300 ? 30.883 2.394 -45.810 1.00 83.94 300 GLY A N 1
ATOM 2510 C CA . GLY A 1 300 ? 32.091 1.583 -45.644 1.00 83.94 300 GLY A CA 1
ATOM 2511 C C . GLY A 1 300 ? 32.503 1.323 -44.191 1.00 83.94 300 GLY A C 1
ATOM 2512 O O . GLY A 1 300 ? 33.599 0.814 -43.971 1.00 83.94 300 GLY A O 1
ATOM 2513 N N . LYS A 1 301 ? 31.658 1.647 -43.199 1.00 85.56 301 LYS A N 1
ATOM 2514 C CA . LYS A 1 301 ? 31.860 1.212 -41.804 1.00 85.56 301 LYS A CA 1
ATOM 2515 C C . LYS A 1 301 ? 31.447 -0.250 -41.655 1.00 85.56 301 LYS A C 1
ATOM 2517 O O . LYS A 1 301 ? 30.511 -0.674 -42.330 1.00 85.56 301 LYS A O 1
ATOM 2522 N N . LEU A 1 302 ? 32.095 -1.002 -40.767 1.00 84.12 302 LEU A N 1
ATOM 2523 C CA . LEU A 1 302 ? 31.598 -2.326 -40.393 1.00 84.12 302 LEU A CA 1
ATOM 2524 C C . LEU A 1 302 ? 30.204 -2.181 -39.784 1.00 84.12 302 LEU A C 1
ATOM 2526 O O . LEU A 1 302 ? 29.972 -1.308 -38.948 1.00 84.12 302 LEU A O 1
ATOM 2530 N N . GLU A 1 303 ? 29.275 -3.027 -40.222 1.00 80.38 303 GLU A N 1
ATOM 2531 C CA . GLU A 1 303 ? 27.916 -3.047 -39.692 1.00 80.38 303 GLU A CA 1
ATOM 2532 C C . GLU A 1 303 ? 27.967 -3.269 -38.173 1.00 80.38 303 GLU A C 1
ATOM 2534 O O . GLU A 1 303 ? 27.422 -2.469 -37.428 1.00 80.38 303 GLU A O 1
ATOM 2539 N N . THR A 1 304 ? 28.747 -4.237 -37.691 1.00 78.38 304 THR A N 1
ATOM 2540 C CA . THR A 1 304 ? 28.937 -4.510 -36.255 1.00 78.38 304 THR A CA 1
ATOM 2541 C C . THR A 1 304 ? 29.344 -3.285 -35.429 1.00 78.38 304 THR A C 1
ATOM 2543 O O . THR A 1 304 ? 28.800 -3.084 -34.345 1.00 78.38 304 THR A O 1
ATOM 2546 N N . ASP A 1 305 ? 30.232 -2.434 -35.951 1.00 83.00 305 ASP A N 1
ATOM 2547 C CA . ASP A 1 305 ? 30.707 -1.237 -35.243 1.00 83.00 305 ASP A CA 1
ATOM 2548 C C . ASP A 1 305 ? 29.591 -0.200 -35.102 1.00 83.00 305 ASP A C 1
ATOM 2550 O O . ASP A 1 305 ? 29.415 0.392 -34.043 1.00 83.00 305 ASP A O 1
ATOM 2554 N N . VAL A 1 306 ? 28.789 -0.011 -36.155 1.00 83.44 306 VAL A N 1
ATOM 2555 C CA . VAL A 1 306 ? 27.653 0.924 -36.133 1.00 83.44 306 VAL A CA 1
ATOM 2556 C C . VAL A 1 306 ? 26.583 0.469 -35.144 1.00 83.44 306 VAL A C 1
ATOM 2558 O O . VAL A 1 306 ? 25.972 1.299 -34.475 1.00 83.44 306 VAL A O 1
ATOM 2561 N N . TRP A 1 307 ? 26.355 -0.840 -35.039 1.00 80.31 307 TRP A N 1
ATOM 2562 C CA . TRP A 1 307 ? 25.398 -1.391 -34.082 1.00 80.31 307 TRP A CA 1
ATOM 2563 C C . TRP A 1 307 ? 25.902 -1.248 -32.643 1.00 80.31 307 TRP A C 1
ATOM 2565 O O . TRP A 1 307 ? 25.111 -0.884 -31.779 1.00 80.31 307 TRP A O 1
ATOM 2575 N N . SER A 1 308 ? 27.201 -1.458 -32.397 1.00 80.62 308 SER A N 1
ATOM 2576 C CA . SER A 1 308 ? 27.817 -1.209 -31.086 1.00 80.62 308 SER A CA 1
ATOM 2577 C C . SER A 1 308 ? 27.740 0.270 -30.693 1.00 80.62 308 SER A C 1
ATOM 2579 O O . SER A 1 308 ? 27.276 0.574 -29.601 1.00 80.62 308 SER A O 1
ATOM 2581 N N . GLU A 1 309 ? 28.116 1.191 -31.594 1.00 86.00 309 GLU A N 1
ATOM 2582 C CA . GLU A 1 309 ? 28.015 2.646 -31.371 1.00 86.00 309 GLU A CA 1
ATOM 2583 C C . GLU A 1 309 ? 26.573 3.050 -31.002 1.00 86.00 309 GLU A C 1
ATOM 2585 O O . GLU A 1 309 ? 26.359 3.863 -30.105 1.00 86.00 309 GLU A O 1
ATOM 2590 N N . LEU A 1 310 ? 25.570 2.471 -31.673 1.00 85.81 310 LEU A N 1
ATOM 2591 C CA . LEU A 1 310 ? 24.163 2.760 -31.395 1.00 85.81 310 LEU A CA 1
ATOM 2592 C C . LEU A 1 310 ? 23.727 2.272 -30.004 1.00 85.81 310 LEU A C 1
ATOM 2594 O O . LEU A 1 310 ? 23.017 3.006 -29.322 1.00 85.81 310 LEU A O 1
ATOM 2598 N N . MET A 1 311 ? 24.153 1.073 -29.587 1.00 83.88 311 MET A N 1
ATOM 2599 C CA . MET A 1 311 ? 23.833 0.515 -28.264 1.00 83.88 311 MET A CA 1
ATOM 2600 C C . MET A 1 311 ? 24.470 1.323 -27.121 1.00 83.88 311 MET A C 1
ATOM 2602 O O . MET A 1 311 ? 23.838 1.542 -26.089 1.00 83.88 311 MET A O 1
ATOM 2606 N N . ASP A 1 312 ? 25.694 1.820 -27.308 1.00 85.88 312 ASP A N 1
ATOM 2607 C CA . ASP A 1 312 ? 26.357 2.667 -26.309 1.00 85.88 312 ASP A CA 1
ATOM 2608 C C . ASP A 1 312 ? 25.610 4.006 -26.128 1.00 85.88 312 ASP A C 1
ATOM 2610 O O . ASP A 1 312 ? 25.398 4.493 -25.009 1.00 85.88 312 ASP A O 1
ATOM 2614 N N . GLU A 1 313 ? 25.159 4.609 -27.233 1.00 89.31 313 GLU A N 1
ATOM 2615 C CA . GLU A 1 313 ? 24.385 5.855 -27.207 1.00 89.31 313 GLU A CA 1
ATOM 2616 C C . GLU A 1 313 ? 23.012 5.675 -26.546 1.00 89.31 313 GLU A C 1
ATOM 2618 O O . GLU A 1 313 ? 22.542 6.570 -25.828 1.00 89.31 313 GLU A O 1
ATOM 2623 N N . THR A 1 314 ? 22.357 4.529 -26.746 1.00 88.94 314 THR A N 1
ATOM 2624 C CA . THR A 1 314 ? 21.065 4.249 -26.114 1.00 88.94 314 THR A CA 1
ATOM 2625 C C . THR A 1 314 ? 21.212 3.987 -24.620 1.00 88.94 314 THR A C 1
ATOM 2627 O O . THR A 1 314 ? 20.431 4.551 -23.850 1.00 88.94 314 THR A O 1
ATOM 2630 N N . GLU A 1 315 ? 22.238 3.257 -24.167 1.00 87.62 315 GLU A N 1
ATOM 2631 C CA . GLU A 1 315 ? 22.527 3.104 -22.735 1.00 87.62 315 GLU A CA 1
ATOM 2632 C C . GLU A 1 315 ? 22.765 4.469 -22.070 1.00 87.62 315 GLU A C 1
ATOM 2634 O O . GLU A 1 315 ? 22.105 4.798 -21.075 1.00 87.62 315 GLU A O 1
ATOM 2639 N N . SER A 1 316 ? 23.603 5.319 -22.681 1.00 92.38 316 SER A N 1
ATOM 2640 C CA . SER A 1 316 ? 23.827 6.696 -22.217 1.00 92.38 316 SER A CA 1
ATOM 2641 C C . SER A 1 316 ? 22.525 7.502 -22.157 1.00 92.38 316 SER A C 1
ATOM 2643 O O . SER A 1 316 ? 22.304 8.306 -21.244 1.00 92.38 316 SER A O 1
ATOM 2645 N N . TYR A 1 317 ? 21.630 7.304 -23.125 1.00 94.06 317 TYR A N 1
ATOM 2646 C CA . TYR A 1 317 ? 20.333 7.962 -23.139 1.00 94.06 317 TYR A CA 1
ATOM 2647 C C . TYR A 1 317 ? 19.428 7.496 -21.988 1.00 94.06 317 TYR A C 1
ATOM 2649 O O . TYR A 1 317 ? 18.801 8.335 -21.335 1.00 94.06 317 TYR A O 1
ATOM 2657 N N . ILE A 1 318 ? 19.391 6.196 -21.678 1.00 93.94 318 ILE A N 1
ATOM 2658 C CA . ILE A 1 318 ? 18.636 5.665 -20.533 1.00 93.94 318 ILE A CA 1
ATOM 2659 C C . ILE A 1 318 ? 19.161 6.233 -19.210 1.00 93.94 318 ILE A C 1
ATOM 2661 O O . ILE A 1 318 ? 18.364 6.628 -18.357 1.00 93.94 318 ILE A O 1
ATOM 2665 N N . GLU A 1 319 ? 20.478 6.337 -19.032 1.00 93.81 319 GLU A N 1
ATOM 2666 C CA . GLU A 1 319 ? 21.062 6.964 -17.839 1.00 93.81 319 GLU A CA 1
ATOM 2667 C C . GLU A 1 319 ? 20.654 8.435 -17.704 1.00 93.81 319 GLU A C 1
ATOM 2669 O O . GLU A 1 319 ? 20.278 8.882 -16.617 1.00 93.81 319 GLU A O 1
ATOM 2674 N N . LYS A 1 320 ? 20.634 9.178 -18.818 1.00 96.00 320 LYS A N 1
ATOM 2675 C CA . LYS A 1 320 ? 20.134 10.561 -18.849 1.00 96.00 320 LYS A CA 1
ATOM 2676 C C . LYS A 1 320 ? 18.650 10.642 -18.489 1.00 96.00 320 LYS A C 1
ATOM 2678 O O . LYS A 1 320 ? 18.259 11.598 -17.826 1.00 96.00 320 LYS A O 1
ATOM 2683 N N . LEU A 1 321 ? 17.827 9.660 -18.870 1.00 95.88 321 LEU A N 1
ATOM 2684 C CA . LEU A 1 321 ? 16.421 9.592 -18.449 1.00 95.88 321 LEU A CA 1
ATOM 2685 C C . LEU A 1 321 ? 16.280 9.347 -16.941 1.00 95.88 321 LEU A C 1
ATOM 2687 O O . LEU A 1 321 ? 15.451 9.995 -16.303 1.00 95.88 321 LEU A O 1
ATOM 2691 N N . ILE A 1 322 ? 17.095 8.458 -16.361 1.00 94.94 322 ILE A N 1
ATOM 2692 C CA . ILE A 1 322 ? 17.128 8.228 -14.906 1.00 94.94 322 ILE A CA 1
ATOM 2693 C C . ILE A 1 322 ? 17.538 9.515 -14.185 1.00 94.94 322 ILE A C 1
ATOM 2695 O O . ILE A 1 322 ? 16.878 9.924 -13.229 1.00 94.94 322 ILE A O 1
ATOM 2699 N N . TYR A 1 323 ? 18.597 10.175 -14.658 1.00 95.94 323 TYR A N 1
ATOM 2700 C CA . TYR A 1 323 ? 19.058 11.444 -14.102 1.00 95.94 323 TYR A CA 1
ATOM 2701 C C . TYR A 1 323 ? 17.978 12.529 -14.195 1.00 95.94 323 TYR A C 1
ATOM 2703 O O . TYR A 1 323 ? 17.649 13.151 -13.190 1.00 95.94 323 TYR A O 1
ATOM 2711 N N . ALA A 1 324 ? 17.348 12.694 -15.361 1.00 94.94 324 ALA A N 1
ATOM 2712 C CA . ALA A 1 324 ? 16.258 13.647 -15.544 1.00 94.94 324 ALA A CA 1
ATOM 2713 C C . ALA A 1 324 ? 15.081 13.371 -14.594 1.00 94.94 324 ALA A C 1
ATOM 2715 O O . ALA A 1 324 ? 14.541 14.300 -14.002 1.00 94.94 324 ALA A O 1
ATOM 2716 N N . GLN A 1 325 ? 14.703 12.103 -14.391 1.00 94.31 325 GLN A N 1
ATOM 2717 C CA . GLN A 1 325 ? 13.650 11.749 -13.437 1.00 94.31 325 GLN A CA 1
ATOM 2718 C C . GLN A 1 325 ? 14.033 12.124 -11.998 1.00 94.31 325 GLN A C 1
ATOM 2720 O O . GLN A 1 325 ? 13.188 12.645 -11.271 1.00 94.31 325 GLN A O 1
ATOM 2725 N N . LYS A 1 326 ? 15.296 11.926 -11.602 1.00 95.25 326 LYS A N 1
ATOM 2726 C CA . LYS A 1 326 ? 15.789 12.368 -10.290 1.00 95.25 326 LYS A CA 1
ATOM 2727 C C . LYS A 1 326 ? 15.754 13.890 -10.136 1.00 95.25 326 LYS A C 1
ATOM 2729 O O . LYS A 1 326 ? 15.346 14.372 -9.085 1.00 95.25 326 LYS A O 1
ATOM 2734 N N . GLU A 1 327 ? 16.115 14.644 -11.173 1.00 95.94 327 GLU A N 1
ATOM 2735 C CA . GLU A 1 327 ? 16.052 16.114 -11.154 1.00 95.94 327 GLU A CA 1
ATOM 2736 C C . GLU A 1 327 ? 14.608 16.635 -11.069 1.00 95.94 327 GLU A C 1
ATOM 2738 O O . GLU A 1 327 ? 14.334 17.586 -10.340 1.00 95.94 327 GLU A O 1
ATOM 2743 N N . PHE A 1 328 ? 13.665 16.010 -11.781 1.00 92.62 328 PHE A N 1
ATOM 2744 C CA . PHE A 1 328 ? 12.266 16.448 -11.777 1.00 92.62 328 PHE A CA 1
ATOM 2745 C C . PHE A 1 328 ? 11.496 16.042 -10.518 1.00 92.62 328 PHE A C 1
ATOM 2747 O O . PHE A 1 328 ? 10.604 16.776 -10.095 1.00 92.62 328 PHE A O 1
ATOM 2754 N N . TYR A 1 329 ? 11.802 14.878 -9.939 1.00 93.00 329 TYR A N 1
ATOM 2755 C CA . TYR A 1 329 ? 10.936 14.251 -8.935 1.00 93.00 329 TYR A CA 1
ATOM 2756 C C . TYR A 1 329 ? 11.646 13.800 -7.656 1.00 93.00 329 TYR A C 1
ATOM 2758 O O . TYR A 1 329 ? 10.982 13.251 -6.775 1.00 93.00 329 TYR A O 1
ATOM 2766 N N . GLY A 1 330 ? 12.953 14.034 -7.532 1.00 94.31 330 GLY A N 1
ATOM 2767 C CA . GLY A 1 330 ? 13.755 13.605 -6.388 1.00 94.31 330 GLY A CA 1
ATOM 2768 C C . GLY A 1 330 ? 14.305 12.183 -6.516 1.00 94.31 330 GLY A C 1
ATOM 2769 O O . GLY A 1 330 ? 14.015 11.439 -7.458 1.00 94.31 330 GLY A O 1
ATOM 2770 N N . ASP A 1 331 ? 15.129 11.791 -5.545 1.00 95.44 331 ASP A N 1
ATOM 2771 C CA . ASP A 1 331 ? 15.775 10.477 -5.533 1.00 95.44 331 ASP A CA 1
ATOM 2772 C C . ASP A 1 331 ? 14.848 9.442 -4.889 1.00 95.44 331 ASP A C 1
ATOM 2774 O O . ASP A 1 331 ? 14.968 9.124 -3.706 1.00 95.44 331 ASP A O 1
ATOM 2778 N N . VAL A 1 332 ? 13.903 8.935 -5.685 1.00 95.69 332 VAL A N 1
ATOM 2779 C CA . VAL A 1 332 ? 12.836 8.012 -5.259 1.00 95.69 332 VAL A CA 1
ATOM 2780 C C . VAL A 1 332 ? 13.374 6.811 -4.474 1.00 95.69 332 VAL A C 1
ATOM 2782 O O . VAL A 1 332 ? 12.830 6.518 -3.413 1.00 95.69 332 VAL A O 1
ATOM 2785 N N . GLU A 1 333 ? 14.444 6.147 -4.938 1.00 94.81 333 GLU A N 1
ATOM 2786 C CA . GLU A 1 333 ? 15.049 4.996 -4.240 1.00 94.81 333 GLU A CA 1
ATOM 2787 C C . GLU A 1 333 ? 15.488 5.394 -2.825 1.00 94.81 333 GLU A C 1
ATOM 2789 O O . GLU A 1 333 ? 15.123 4.753 -1.836 1.00 94.81 333 GLU A O 1
ATOM 2794 N N . LYS A 1 334 ? 16.255 6.484 -2.721 1.00 94.06 334 LYS A N 1
ATOM 2795 C CA . LYS A 1 334 ? 16.798 6.966 -1.450 1.00 94.06 334 LYS A CA 1
ATOM 2796 C C . LYS A 1 334 ? 15.694 7.446 -0.514 1.00 94.06 334 LYS A C 1
ATOM 2798 O O . LYS A 1 334 ? 15.723 7.134 0.674 1.00 94.06 334 LYS A O 1
ATOM 2803 N N . GLU A 1 335 ? 14.743 8.214 -1.031 1.00 94.50 335 GLU A N 1
ATOM 2804 C CA . GLU A 1 335 ? 13.629 8.768 -0.265 1.00 94.50 335 GLU A CA 1
ATOM 2805 C C . GLU A 1 335 ? 12.720 7.654 0.260 1.00 94.50 335 GLU A C 1
ATOM 2807 O O . GLU A 1 335 ? 12.432 7.624 1.457 1.00 94.50 335 GLU A O 1
ATOM 2812 N N . TYR A 1 336 ? 12.367 6.681 -0.586 1.00 94.25 336 TYR A N 1
ATOM 2813 C CA . TYR A 1 336 ? 11.628 5.491 -0.172 1.00 94.25 336 TYR A CA 1
ATOM 2814 C C . TYR A 1 336 ? 12.396 4.705 0.894 1.00 94.25 336 TYR A C 1
ATOM 2816 O O . TYR A 1 336 ? 11.859 4.495 1.979 1.00 94.25 336 TYR A O 1
ATOM 2824 N N . PHE A 1 337 ? 13.662 4.346 0.647 1.00 93.19 337 PHE A N 1
ATOM 2825 C CA . PHE A 1 337 ? 14.494 3.563 1.573 1.00 93.19 337 PHE A CA 1
ATOM 2826 C C . PHE A 1 337 ? 14.672 4.219 2.952 1.00 93.19 337 PHE A C 1
ATOM 2828 O O . PHE A 1 337 ? 14.816 3.538 3.971 1.00 93.19 337 PHE A O 1
ATOM 2835 N N . MET A 1 338 ? 14.693 5.553 3.001 1.00 91.38 338 MET A N 1
ATOM 2836 C CA . MET A 1 338 ? 14.815 6.306 4.250 1.00 91.38 338 MET A CA 1
ATOM 2837 C C . MET A 1 338 ? 13.474 6.552 4.950 1.00 91.38 338 MET A C 1
ATOM 2839 O O . MET A 1 338 ? 13.486 6.912 6.127 1.00 91.38 338 MET A O 1
ATOM 2843 N N . SER A 1 339 ? 12.351 6.356 4.260 1.00 91.44 339 SER A N 1
ATOM 2844 C CA . SER A 1 339 ? 11.009 6.584 4.797 1.00 91.44 339 SER A CA 1
ATOM 2845 C C . SER A 1 339 ? 10.528 5.459 5.721 1.00 91.44 339 SER A C 1
ATOM 2847 O O . SER A 1 339 ? 11.034 4.336 5.702 1.00 91.44 339 SER A O 1
ATOM 2849 N N . GLU A 1 340 ? 9.474 5.742 6.485 1.00 90.56 340 GLU A N 1
ATOM 2850 C CA . GLU A 1 340 ? 8.743 4.743 7.281 1.00 90.56 340 GLU A CA 1
ATOM 2851 C C . GLU A 1 340 ? 7.937 3.754 6.416 1.00 90.56 340 GLU A C 1
ATOM 2853 O O . GLU A 1 340 ? 7.438 2.750 6.922 1.00 90.56 340 GLU A O 1
ATOM 2858 N N . LEU A 1 341 ? 7.819 4.020 5.109 1.00 90.50 341 LEU A N 1
ATOM 2859 C CA . LEU A 1 341 ? 7.133 3.159 4.141 1.00 90.50 341 LEU A CA 1
ATOM 2860 C C . LEU A 1 341 ? 7.988 1.962 3.729 1.00 90.50 341 LEU A C 1
ATOM 2862 O O . LEU A 1 341 ? 7.456 0.964 3.241 1.00 90.50 341 LEU A O 1
ATOM 2866 N N . PHE A 1 342 ? 9.310 2.060 3.904 1.00 90.00 342 PHE A N 1
ATOM 2867 C CA . PHE A 1 342 ? 10.226 1.007 3.510 1.00 90.00 342 PHE A CA 1
ATOM 2868 C C . PHE A 1 342 ? 9.988 -0.263 4.323 1.00 90.00 342 PHE A C 1
ATOM 2870 O O . PHE A 1 342 ? 10.167 -0.306 5.543 1.00 90.00 342 PHE A O 1
ATOM 2877 N N . MET A 1 343 ? 9.658 -1.342 3.620 1.00 79.94 343 MET A N 1
ATOM 2878 C CA . MET A 1 343 ? 9.570 -2.674 4.199 1.00 79.94 343 MET A CA 1
ATOM 2879 C C . MET A 1 343 ? 10.728 -3.536 3.703 1.00 79.94 343 MET A C 1
ATOM 2881 O O . MET A 1 343 ? 10.952 -3.665 2.505 1.00 79.94 343 MET A O 1
ATOM 2885 N N . LYS A 1 344 ? 11.424 -4.189 4.641 1.00 78.69 344 LYS A N 1
ATOM 2886 C CA . LYS A 1 344 ? 12.639 -4.978 4.371 1.00 78.69 344 LYS A CA 1
ATOM 2887 C C . LYS A 1 344 ? 12.488 -6.109 3.348 1.00 78.69 344 LYS A C 1
ATOM 2889 O O . LYS A 1 344 ? 13.510 -6.611 2.942 1.00 78.69 344 LYS A O 1
ATOM 2894 N N . ASN A 1 345 ? 11.280 -6.578 3.028 1.00 70.94 345 ASN A N 1
ATOM 2895 C CA . ASN A 1 345 ? 11.038 -7.700 2.106 1.00 70.94 345 ASN A CA 1
ATOM 2896 C C . ASN A 1 345 ? 9.612 -7.608 1.529 1.00 70.94 345 ASN A C 1
ATOM 2898 O O . ASN A 1 345 ? 8.743 -8.397 1.907 1.00 70.94 345 ASN A O 1
ATOM 2902 N N . ALA A 1 346 ? 9.318 -6.597 0.708 1.00 69.31 346 ALA A N 1
ATOM 2903 C CA . ALA A 1 346 ? 7.927 -6.266 0.380 1.00 69.31 346 ALA A CA 1
ATOM 2904 C C . ALA A 1 346 ? 7.415 -6.894 -0.922 1.00 69.31 346 ALA A C 1
ATOM 2906 O O . ALA A 1 346 ? 6.268 -7.346 -0.961 1.00 69.31 346 ALA A O 1
ATOM 2907 N N . THR A 1 347 ? 8.230 -6.934 -1.980 1.00 85.19 347 THR A N 1
ATOM 2908 C CA . THR A 1 347 ? 7.776 -7.401 -3.299 1.00 85.19 347 THR A CA 1
ATOM 2909 C C . THR A 1 347 ? 8.709 -8.427 -3.944 1.00 85.19 347 THR A C 1
ATOM 2911 O O . THR A 1 347 ? 9.821 -8.681 -3.489 1.00 85.19 347 THR A O 1
ATOM 2914 N N . GLU A 1 348 ? 8.253 -9.026 -5.048 1.00 86.50 348 GLU A N 1
ATOM 2915 C CA . GLU A 1 348 ? 9.056 -9.924 -5.893 1.00 86.50 348 GLU A CA 1
ATOM 2916 C C . GLU A 1 348 ? 10.243 -9.223 -6.592 1.00 86.50 348 GLU A C 1
ATOM 2918 O O . GLU A 1 348 ? 11.068 -9.893 -7.211 1.00 86.50 348 GLU A O 1
ATOM 2923 N N . PHE A 1 349 ? 10.330 -7.891 -6.489 1.00 89.94 349 PHE A N 1
ATOM 2924 C CA . PHE A 1 349 ? 11.363 -7.040 -7.087 1.00 89.94 349 PHE A CA 1
ATOM 2925 C C . PHE A 1 349 ? 12.367 -6.502 -6.059 1.00 89.94 349 PHE A C 1
ATOM 2927 O O . PHE A 1 349 ? 13.095 -5.554 -6.351 1.00 89.94 349 PHE A O 1
ATOM 2934 N N . PHE A 1 350 ? 12.378 -7.077 -4.855 1.00 92.69 350 PHE A N 1
ATOM 2935 C CA . PHE A 1 350 ? 13.297 -6.702 -3.791 1.00 92.69 350 PHE A CA 1
ATOM 2936 C C . PHE A 1 350 ? 14.717 -7.243 -4.033 1.00 92.69 350 PHE A C 1
ATOM 2938 O O . PHE A 1 350 ? 14.886 -8.406 -4.411 1.00 92.69 350 PHE A O 1
ATOM 2945 N N . SER A 1 351 ? 15.735 -6.425 -3.753 1.00 92.75 351 SER A N 1
ATOM 2946 C CA . SER A 1 351 ? 17.152 -6.805 -3.794 1.00 92.75 351 SER A CA 1
ATOM 2947 C C . SER A 1 351 ? 17.790 -6.755 -2.407 1.00 92.75 351 SER A C 1
ATOM 2949 O O . SER A 1 351 ? 18.029 -5.682 -1.845 1.00 92.75 351 SER A O 1
ATOM 2951 N N . GLU A 1 352 ? 18.151 -7.931 -1.885 1.00 91.88 352 GLU A N 1
ATOM 2952 C CA . GLU A 1 352 ? 18.907 -8.049 -0.632 1.00 91.88 352 GLU A CA 1
ATOM 2953 C C . GLU A 1 352 ? 20.303 -7.417 -0.759 1.00 91.88 352 GLU A C 1
ATOM 2955 O O . GLU A 1 352 ? 20.750 -6.711 0.143 1.00 91.88 352 GLU A O 1
ATOM 2960 N N . ASP A 1 353 ? 20.978 -7.601 -1.897 1.00 92.25 353 ASP A N 1
ATOM 2961 C CA . ASP A 1 353 ? 22.326 -7.067 -2.116 1.00 92.25 353 ASP A CA 1
ATOM 2962 C C . ASP A 1 353 ? 22.330 -5.533 -2.068 1.00 92.25 353 ASP A C 1
ATOM 2964 O O . ASP A 1 353 ? 23.152 -4.924 -1.371 1.00 92.25 353 ASP A O 1
ATOM 2968 N N . ARG A 1 354 ? 21.360 -4.900 -2.743 1.00 93.12 354 ARG A N 1
ATOM 2969 C CA . ARG A 1 354 ? 21.210 -3.440 -2.750 1.00 93.12 354 ARG A CA 1
ATOM 2970 C C . ARG A 1 354 ? 20.782 -2.911 -1.384 1.00 93.12 354 ARG A C 1
ATOM 2972 O O . ARG A 1 354 ? 21.310 -1.899 -0.923 1.00 93.12 354 ARG A O 1
ATOM 2979 N N . TYR A 1 355 ? 19.885 -3.617 -0.693 1.00 93.31 355 TYR A N 1
ATOM 2980 C CA . TYR A 1 355 ? 19.506 -3.306 0.688 1.00 93.31 355 TYR A CA 1
ATOM 2981 C C . TYR A 1 355 ? 20.724 -3.276 1.625 1.00 93.31 355 TYR A C 1
ATOM 2983 O O . TYR A 1 355 ? 20.892 -2.330 2.407 1.00 93.31 355 TYR A O 1
ATOM 2991 N N . LEU A 1 356 ? 21.595 -4.288 1.547 1.00 91.94 356 LEU A N 1
ATOM 2992 C CA . LEU A 1 356 ? 22.805 -4.376 2.365 1.00 91.94 356 LEU A CA 1
ATOM 2993 C C . LEU A 1 356 ? 23.800 -3.256 2.033 1.00 91.94 356 LEU A C 1
ATOM 2995 O O . LEU A 1 356 ? 24.439 -2.718 2.941 1.00 91.94 356 LEU A O 1
ATOM 2999 N N . GLU A 1 357 ? 23.927 -2.883 0.760 1.00 92.31 357 GLU A N 1
ATOM 3000 C CA . GLU A 1 357 ? 24.744 -1.749 0.320 1.00 92.31 357 GLU A CA 1
ATOM 3001 C C . GLU A 1 357 ? 24.240 -0.423 0.912 1.00 92.31 357 GLU A C 1
ATOM 3003 O O . GLU A 1 357 ? 24.985 0.270 1.613 1.00 92.31 357 GLU A O 1
ATOM 3008 N 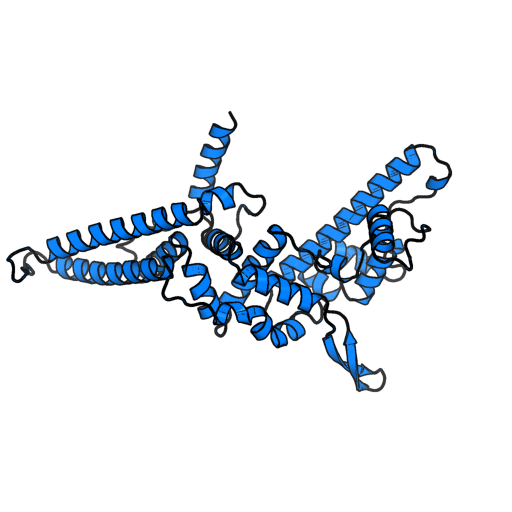N . LEU A 1 358 ? 22.960 -0.096 0.707 1.00 90.81 358 LEU A N 1
ATOM 3009 C CA . LEU A 1 358 ? 22.351 1.138 1.211 1.00 90.81 358 LEU A CA 1
ATOM 3010 C C . LEU A 1 358 ? 22.389 1.214 2.743 1.00 90.81 358 LEU A C 1
ATOM 3012 O O . LEU A 1 358 ? 22.628 2.282 3.315 1.00 90.81 358 LEU A O 1
ATOM 3016 N N . SER A 1 359 ? 22.229 0.076 3.423 1.00 90.00 359 SER A N 1
ATOM 3017 C CA . SER A 1 359 ? 22.325 -0.018 4.883 1.00 90.00 359 SER A CA 1
ATOM 3018 C C . SER A 1 359 ? 23.719 0.347 5.404 1.00 90.00 359 SER A C 1
ATOM 3020 O O . SER A 1 359 ? 23.831 1.062 6.404 1.00 90.00 359 SER A O 1
ATOM 3022 N N . LYS A 1 360 ? 24.790 -0.081 4.718 1.00 89.44 360 LYS A N 1
ATOM 3023 C CA . LYS A 1 360 ? 26.174 0.301 5.065 1.00 89.44 360 LYS A CA 1
ATOM 3024 C C . LYS A 1 360 ? 26.394 1.801 4.887 1.00 89.44 360 LYS A C 1
ATOM 3026 O O . LYS A 1 360 ? 27.033 2.429 5.729 1.00 89.44 360 LYS A O 1
ATOM 3031 N N . THR A 1 361 ? 25.847 2.382 3.821 1.00 80.50 361 THR A N 1
ATOM 3032 C CA . THR A 1 361 ? 25.928 3.825 3.561 1.00 80.50 361 THR A CA 1
ATOM 3033 C C . THR A 1 361 ? 25.194 4.622 4.639 1.00 80.50 361 THR A C 1
ATOM 3035 O O . THR A 1 361 ? 25.766 5.553 5.197 1.00 80.50 361 THR A O 1
ATOM 3038 N N . LYS A 1 362 ? 23.982 4.200 5.028 1.00 80.75 362 LYS A N 1
ATOM 3039 C CA . LYS A 1 362 ? 23.194 4.836 6.097 1.00 80.75 362 LYS A CA 1
ATOM 3040 C C . LYS A 1 362 ? 23.936 4.868 7.437 1.00 80.75 362 LYS A C 1
ATOM 3042 O O . LYS A 1 362 ? 23.938 5.892 8.111 1.00 80.75 362 LYS A O 1
ATOM 3047 N N . GLN A 1 363 ? 24.601 3.773 7.807 1.00 70.81 363 GLN A N 1
ATOM 3048 C CA . GLN A 1 363 ? 25.386 3.698 9.046 1.00 70.81 363 GLN A CA 1
ATOM 3049 C C . GLN A 1 363 ? 26.589 4.652 9.051 1.00 70.81 363 GLN A C 1
ATOM 3051 O O . GLN A 1 363 ? 26.946 5.166 10.104 1.00 70.81 363 GLN A O 1
ATOM 3056 N N . ARG A 1 364 ? 27.191 4.924 7.887 1.00 67.25 364 ARG A N 1
ATOM 3057 C CA . ARG A 1 364 ? 28.327 5.853 7.751 1.00 67.25 364 ARG A CA 1
ATOM 3058 C C . ARG A 1 364 ? 27.936 7.330 7.797 1.00 67.25 364 ARG A C 1
ATOM 3060 O O . ARG A 1 364 ? 28.809 8.148 8.020 1.00 67.25 364 ARG A O 1
ATOM 3067 N N . THR A 1 365 ? 26.673 7.676 7.545 1.00 59.16 365 THR A N 1
ATOM 3068 C CA . THR A 1 365 ? 26.185 9.070 7.580 1.00 59.16 365 THR A CA 1
ATOM 3069 C C . THR A 1 365 ? 25.694 9.493 8.972 1.00 59.16 365 THR A C 1
ATOM 3071 O O . THR A 1 365 ? 25.513 10.678 9.222 1.00 59.16 365 THR A O 1
ATOM 3074 N N . ILE A 1 366 ? 25.444 8.530 9.867 1.00 56.81 366 ILE A N 1
ATOM 3075 C CA . ILE A 1 366 ? 24.979 8.764 11.248 1.00 56.81 366 ILE A CA 1
ATOM 3076 C C . ILE A 1 366 ? 26.159 8.841 12.244 1.00 56.81 366 ILE A C 1
ATOM 3078 O O . ILE A 1 366 ? 25.986 9.324 13.362 1.00 56.81 366 ILE A O 1
ATOM 3082 N N . LEU A 1 367 ? 27.347 8.383 11.835 1.00 45.09 367 LEU A N 1
ATOM 3083 C CA . LEU A 1 367 ? 28.621 8.523 12.553 1.00 45.09 367 LEU A CA 1
ATOM 3084 C C . LEU A 1 367 ? 29.374 9.746 12.031 1.00 45.09 367 LEU A C 1
ATOM 3086 O O . LEU A 1 367 ? 30.032 10.405 12.865 1.00 45.09 367 LEU A O 1
#

Foldseek 3Di:
DQPLLLQVLLVVLLVLLVVLLVVLQVVLVVVCVVVPPVSVPRHRDALCLLPVVCSVLVVCSNDHGSVSVLVRVDPVSLVSNQLRSWNDNPDDLDDPDLVSSVVSCVVRSGQSDSLCSRRNDQQDDDLLSLLSNQLSVLVVQCVPPVCVVLSVLQLLLQQLLLLLVLLVVLCVVPVPPRDPCSLQPFAFSSSLSSSLSCPDPLSVQLVNVVSVLQADWDWDWDADPVGDTDIDIDGDHSNCPVVSCVVCVCVSNVSSVPDDSPPRLSVVSNVLSNVLSVLVVVLVVQVVVPPVRFDADPVRHTPSVVNVVVSVVSVVVSVVSNVVCCVVRNDSRLVCLPDPSDDNDRDPSGDPVNNVVVVVVVVVVVD

Sequence (367 aa):
MFNNLLNYYLKHAQNRINQRIEEINNERKALKDSGDTRYKDLKSINNTQLYRHKPKTIKEIRESNTEVLSKKLTITVAESLKANIKLKPDLITTSTIKDEEMDMKKSNLEFVSVQDLLWGFTEEYTEFDKFNFFLNLFLDLRKTNEYYQLVFDIVIDYVPFAKYLATGRAHQKYPFIIPREFKNTNVDLLAEAVYFFCRTYESEEIMQLFTKFLHSTYKYESKDSNGRFQIKTGIISFQNFEEAFTSTLKEILEPLWKRDPSYSLGKRAYDIVMEDMRLESAYNYLSSLGDGYINYTTSGKLETDVWSELMDETESYIEKLIYAQKEFYGDVEKEYFMSELFMKNATEFFSEDRYLELSKTKQRTIL

Secondary structure (DSSP, 8-state):
--HHHHHHHHHHHHHHHHHHHHHHHHHHHHHHHTT-GGGTT-PPP-HHHH-TT-HHHHHHHHHS-HHHHHHH--HHHHHHHHHH--SSTT-----SSHHHHHHHHHHTT--SSHHHHHTS-SS---HHHHHHHHHHHHHHHTTSTTTHHHHHHHHTTSHHHHHHHHHHHHHHH-TTTS-GGGGGSSSBHHHHHHHHHTTSHHHHHHHHHHHHHHHSEEEEEEE-TTS-EEEEEEE--TTTHHHHHHHHHHHHTHHHHT--GGG-HHHHHHHHHHHHHHHHHHHHHHHTTGGG---B-TTS-BHHHHHHHHHHHHHHHHHHHHHHHHHHH--HHHHHHHSTT--TT-STTB-HHHHHHHHHHHHHHH-

Radius of gyration: 27.49 Å; chains: 1; bounding box: 74×36×92 Å

pLDDT: mean 89.51, std 8.35, range [45.09, 98.12]